Protein AF-A0A956PEB3-F1 (afdb_monomer_lite)

Secondary structure (DSSP, 8-state):
--HHHHHHHHHTTS---S-----------------------HHHHHHHHHHHHHHHHH-HHHHHHHHHHHHHHHHHHHS--HHHHHHHHHHHHHHHS----PPPPPTHHHHTT-TT--HHHHHHHHHHHHHHHHHTTTS--TTTTTSS-HHHHHHHHTT-S--EEEEEEEEEEEEEEEEETTEEEEEEEEEEEEEETTS-EEEEEEEEEE-

Structure (mmCIF, N/CA/C/O backbone):
data_AF-A0A956PEB3-F1
#
_entry.id   AF-A0A956PEB3-F1
#
loop_
_atom_site.group_PDB
_atom_site.id
_atom_site.type_symbol
_atom_site.label_atom_id
_atom_site.label_alt_id
_atom_site.label_comp_id
_atom_site.label_asym_id
_atom_site.label_entity_id
_atom_site.label_seq_id
_atom_site.pdbx_PDB_ins_code
_atom_site.Cartn_x
_atom_site.Cartn_y
_atom_site.Cartn_z
_atom_site.occupancy
_atom_site.B_iso_or_equiv
_atom_site.auth_seq_id
_atom_site.auth_comp_id
_atom_site.auth_asym_id
_atom_site.auth_atom_id
_atom_site.pdbx_PDB_model_num
ATOM 1 N N . MET A 1 1 ? 11.620 30.132 -68.343 1.00 55.72 1 MET A N 1
ATOM 2 C CA . MET A 1 1 ? 11.432 30.446 -66.907 1.00 55.72 1 MET A CA 1
ATOM 3 C C . MET A 1 1 ? 10.312 29.610 -66.263 1.00 55.72 1 MET A C 1
ATOM 5 O O . MET A 1 1 ? 9.531 30.130 -65.488 1.00 55.72 1 MET A O 1
ATOM 9 N N . THR A 1 2 ? 10.227 28.303 -66.542 1.00 55.03 2 THR A N 1
ATOM 10 C CA . THR A 1 2 ? 9.153 27.423 -66.016 1.00 55.03 2 THR A CA 1
ATOM 11 C C . THR A 1 2 ? 9.676 26.202 -65.250 1.00 55.03 2 THR A C 1
ATOM 13 O O . THR A 1 2 ? 8.910 25.537 -64.568 1.00 55.03 2 THR A O 1
ATOM 16 N N . ARG A 1 3 ? 10.990 25.932 -65.291 1.00 51.12 3 ARG A N 1
ATOM 17 C CA . ARG A 1 3 ? 11.629 24.803 -64.582 1.00 51.12 3 ARG A CA 1
ATOM 18 C C . ARG A 1 3 ? 12.147 25.139 -63.179 1.00 51.12 3 ARG A C 1
ATOM 20 O O . ARG A 1 3 ? 12.458 24.235 -62.415 1.00 51.12 3 ARG A O 1
ATOM 27 N N . LEU A 1 4 ? 12.225 26.426 -62.826 1.00 49.94 4 LEU A N 1
ATOM 28 C CA . LEU A 1 4 ? 12.619 26.851 -61.476 1.00 49.94 4 LEU A CA 1
ATOM 29 C C . LEU A 1 4 ? 11.453 26.728 -60.480 1.00 49.94 4 LEU A C 1
ATOM 31 O O . LEU A 1 4 ? 11.666 26.488 -59.296 1.00 49.94 4 LEU A O 1
ATOM 35 N N . TRP A 1 5 ? 10.214 26.837 -60.970 1.00 50.28 5 TRP A N 1
ATOM 36 C CA . TRP A 1 5 ? 9.016 26.789 -60.131 1.00 50.28 5 TRP A CA 1
ATOM 37 C C . TRP A 1 5 ? 8.669 25.361 -59.685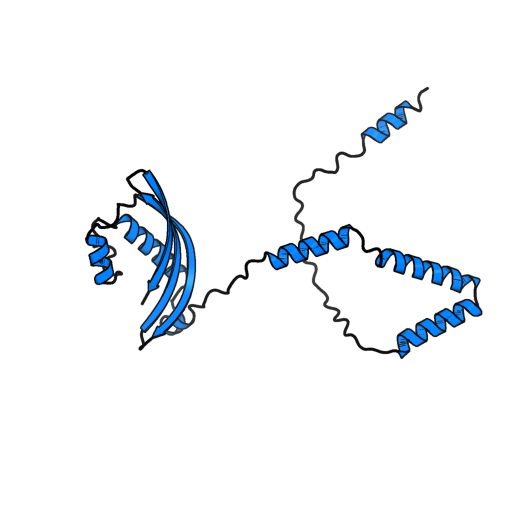 1.00 50.28 5 TRP A C 1
ATOM 39 O O . TRP A 1 5 ? 8.182 25.159 -58.576 1.00 50.28 5 TRP A O 1
ATOM 49 N N . THR A 1 6 ? 9.012 24.360 -60.502 1.00 54.69 6 THR A N 1
ATOM 50 C CA . THR A 1 6 ? 8.827 22.936 -60.181 1.00 54.69 6 THR A CA 1
ATOM 51 C C . THR A 1 6 ? 9.803 22.434 -59.115 1.00 54.69 6 THR A C 1
ATOM 53 O O . THR A 1 6 ? 9.457 21.538 -58.356 1.00 54.69 6 THR A O 1
ATOM 56 N N . LEU A 1 7 ? 10.998 23.029 -59.006 1.00 50.72 7 LEU A N 1
ATOM 57 C CA . LEU A 1 7 ? 11.976 22.703 -57.957 1.00 50.72 7 LEU A CA 1
ATOM 58 C C . LEU A 1 7 ? 11.605 23.317 -56.598 1.00 50.72 7 LEU A C 1
ATOM 60 O O . LEU A 1 7 ? 11.833 22.685 -55.573 1.00 50.72 7 LEU A O 1
ATOM 64 N N . LEU A 1 8 ? 10.975 24.498 -56.594 1.00 50.25 8 LEU A N 1
ATOM 65 C CA . LEU A 1 8 ? 10.505 25.171 -55.376 1.00 50.25 8 LEU A CA 1
ATOM 66 C C . LEU A 1 8 ? 9.276 24.480 -54.752 1.00 50.25 8 LEU A C 1
ATOM 68 O O . LEU A 1 8 ? 9.084 24.527 -53.542 1.00 50.25 8 LEU A O 1
ATOM 72 N N . TRP A 1 9 ? 8.453 23.815 -55.570 1.00 51.56 9 TRP A N 1
ATOM 73 C CA . TRP A 1 9 ? 7.320 23.012 -55.093 1.00 51.56 9 TRP A CA 1
ATOM 74 C C . TRP A 1 9 ? 7.744 21.630 -54.572 1.00 51.56 9 TRP A C 1
ATOM 76 O O . TRP A 1 9 ? 7.103 21.098 -53.671 1.00 51.56 9 TRP A O 1
ATOM 86 N N . LEU A 1 10 ? 8.843 21.059 -55.083 1.00 51.78 10 LEU A N 1
ATOM 87 C CA . LEU A 1 10 ? 9.325 19.741 -54.652 1.00 51.78 10 LEU A CA 1
ATOM 88 C C . LEU A 1 10 ? 10.064 19.777 -53.302 1.00 51.78 10 LEU A C 1
ATOM 90 O O . LEU A 1 10 ? 10.054 18.786 -52.580 1.00 51.78 10 LEU A O 1
ATOM 94 N N . THR A 1 11 ? 10.674 20.909 -52.935 1.00 56.28 11 THR A N 1
ATOM 95 C CA . THR A 1 11 ? 11.375 21.079 -51.649 1.00 56.28 11 THR A CA 1
ATOM 96 C C . THR A 1 11 ? 10.446 21.448 -50.489 1.00 56.28 11 THR A C 1
ATOM 98 O O . THR A 1 11 ? 10.813 21.249 -49.335 1.00 56.28 11 THR A O 1
ATOM 101 N N . ALA A 1 12 ? 9.227 21.925 -50.767 1.00 55.69 12 ALA A N 1
ATOM 102 C CA . ALA A 1 12 ? 8.234 22.276 -49.747 1.00 55.69 12 ALA A CA 1
ATOM 103 C C . ALA A 1 12 ? 7.440 21.066 -49.204 1.00 55.69 12 ALA A C 1
ATOM 105 O O . ALA A 1 12 ? 6.766 21.182 -48.182 1.00 55.69 12 ALA A O 1
ATOM 106 N N . LEU A 1 13 ? 7.538 19.899 -49.855 1.00 53.06 13 LEU A N 1
ATOM 107 C CA . LEU A 1 13 ? 6.875 18.649 -49.448 1.00 53.06 13 LEU A CA 1
ATOM 108 C C . LEU A 1 13 ? 7.745 17.731 -48.562 1.00 53.06 13 LEU A C 1
ATOM 110 O O . LEU A 1 13 ? 7.295 16.657 -48.166 1.00 53.06 13 LEU A O 1
ATOM 114 N N . SER A 1 14 ? 8.958 18.155 -48.194 1.00 53.69 14 SER A N 1
ATOM 115 C CA . SER A 1 14 ? 9.850 17.447 -47.264 1.00 53.69 14 SER A CA 1
ATOM 116 C C . SER A 1 14 ? 10.370 18.438 -46.205 1.00 53.69 14 SER A C 1
ATOM 118 O O . SER A 1 14 ? 11.111 19.341 -46.558 1.00 53.69 14 SER A O 1
ATOM 120 N N . LEU A 1 15 ? 10.097 18.419 -44.901 1.00 47.41 15 LEU A N 1
ATOM 121 C CA . LEU A 1 15 ? 9.582 17.417 -43.980 1.00 47.41 15 LEU A CA 1
ATOM 122 C C . LEU A 1 15 ? 9.139 18.146 -42.686 1.00 47.41 15 LEU A C 1
ATOM 124 O O . LEU A 1 15 ? 10.002 18.593 -41.932 1.00 47.41 15 LEU A O 1
ATOM 128 N N . PRO A 1 16 ? 7.852 18.189 -42.316 1.00 48.31 16 PRO A N 1
ATOM 129 C CA . PRO A 1 16 ? 7.466 18.165 -40.914 1.00 48.31 16 PRO A CA 1
ATOM 130 C C . PRO A 1 16 ? 7.337 16.691 -40.498 1.00 48.31 16 PRO A C 1
ATOM 132 O O . PRO A 1 16 ? 6.243 16.165 -40.331 1.00 48.31 16 PRO A O 1
ATOM 135 N N . VAL A 1 17 ? 8.468 15.991 -40.374 1.00 51.41 17 VAL A N 1
ATOM 136 C CA . VAL A 1 17 ? 8.541 14.646 -39.759 1.00 51.41 17 VAL A CA 1
ATOM 137 C C . VAL A 1 17 ? 9.524 14.696 -38.590 1.00 51.41 17 VAL A C 1
ATOM 139 O O . VAL A 1 17 ? 10.430 13.887 -38.446 1.00 51.41 17 VAL A O 1
ATOM 142 N N . LEU A 1 18 ? 9.353 15.700 -37.733 1.00 50.22 18 LEU A N 1
ATOM 143 C CA . LEU A 1 18 ? 9.991 15.730 -36.419 1.00 50.22 18 LEU A CA 1
ATOM 144 C C . LEU A 1 18 ? 8.992 16.188 -35.354 1.00 50.22 18 LEU A C 1
ATOM 146 O O . LEU A 1 18 ? 9.265 17.072 -34.556 1.00 50.22 18 LEU A O 1
ATOM 150 N N . ALA A 1 19 ? 7.799 15.596 -35.390 1.00 51.06 19 ALA A N 1
ATOM 151 C CA . ALA A 1 19 ? 6.834 15.648 -34.299 1.00 51.06 19 ALA A CA 1
ATOM 152 C C . ALA A 1 19 ? 5.804 14.518 -34.466 1.00 51.06 19 ALA A C 1
ATOM 154 O O . ALA A 1 19 ? 4.663 14.738 -34.861 1.00 51.06 19 ALA A O 1
ATOM 155 N N . ARG A 1 20 ? 6.208 13.280 -34.162 1.00 47.06 20 ARG A N 1
ATOM 156 C CA . ARG A 1 20 ? 5.274 12.287 -33.623 1.00 47.06 20 ARG A CA 1
ATOM 157 C C . ARG A 1 20 ? 5.700 11.976 -32.195 1.00 47.06 20 ARG A C 1
ATOM 159 O O . ARG A 1 20 ? 6.753 11.394 -31.962 1.00 47.06 20 ARG A O 1
ATOM 166 N N . VAL A 1 21 ? 4.871 12.431 -31.262 1.00 47.44 21 VAL A N 1
ATOM 167 C CA . VAL A 1 21 ? 4.790 11.925 -29.892 1.00 47.44 21 VAL A CA 1
ATOM 168 C C . VAL A 1 21 ? 4.402 10.448 -29.955 1.00 47.44 21 VAL A C 1
ATOM 170 O O . VAL A 1 21 ? 3.474 10.101 -30.677 1.00 47.44 21 VAL A O 1
ATOM 173 N N . GLY A 1 22 ? 5.102 9.617 -29.180 1.00 51.84 22 GLY A N 1
ATOM 174 C CA . GLY A 1 22 ? 4.624 8.310 -28.723 1.00 51.84 22 GLY A CA 1
ATOM 175 C C . GLY A 1 22 ? 4.440 7.242 -29.804 1.00 51.84 22 GLY A C 1
ATOM 176 O O . GLY A 1 22 ? 3.387 7.136 -30.417 1.00 51.84 22 GLY A O 1
ATOM 177 N N . GLY A 1 23 ? 5.442 6.379 -29.957 1.00 44.78 23 GLY A N 1
ATOM 178 C CA . GLY A 1 23 ? 5.333 5.115 -30.685 1.00 44.78 23 GLY A CA 1
ATOM 179 C C . GLY A 1 23 ? 6.000 4.014 -29.875 1.00 44.78 23 GLY A C 1
ATOM 180 O O . GLY A 1 23 ? 7.141 3.649 -30.141 1.00 44.78 23 GLY A O 1
ATOM 181 N N . GLY A 1 24 ? 5.324 3.559 -28.821 1.00 54.31 24 GLY A N 1
ATOM 182 C CA . GLY A 1 24 ? 5.716 2.366 -28.086 1.00 54.31 24 GLY A CA 1
ATOM 183 C C . GLY A 1 24 ? 5.335 1.131 -28.889 1.00 54.31 24 GLY A C 1
ATOM 184 O O . GLY A 1 24 ? 4.218 0.649 -28.769 1.00 54.31 24 GLY A O 1
ATOM 185 N N . GLU A 1 25 ? 6.263 0.613 -29.685 1.00 44.19 25 GLU A N 1
ATOM 186 C CA . GLU A 1 25 ? 6.188 -0.756 -30.193 1.00 44.19 25 GLU A CA 1
ATOM 187 C C . GLU A 1 25 ? 7.427 -1.509 -29.715 1.00 44.19 25 GLU A C 1
ATOM 189 O O . GLU A 1 25 ? 8.473 -1.565 -30.358 1.00 44.19 25 GLU A O 1
ATOM 194 N N . SER A 1 26 ? 7.316 -2.051 -28.504 1.00 45.12 26 SER A N 1
ATOM 195 C CA . SER A 1 26 ? 8.226 -3.074 -28.008 1.00 45.12 26 SER A CA 1
ATOM 196 C C . SER A 1 26 ? 7.785 -4.412 -28.590 1.00 45.12 26 SER A C 1
ATOM 198 O O . SER A 1 26 ? 6.948 -5.097 -28.009 1.00 45.12 26 SER A O 1
ATOM 200 N N . TYR A 1 27 ? 8.353 -4.802 -29.729 1.00 45.88 27 TYR A N 1
ATOM 201 C CA . TYR A 1 27 ? 8.369 -6.214 -30.088 1.00 45.88 27 TYR A CA 1
ATOM 202 C C . TYR A 1 27 ? 9.437 -6.897 -29.240 1.00 45.88 27 TYR A C 1
ATOM 204 O O . TYR A 1 27 ? 10.637 -6.798 -29.501 1.00 45.88 27 TYR A O 1
ATOM 212 N N . SER A 1 28 ? 8.985 -7.596 -28.203 1.00 54.44 28 SER A N 1
ATOM 213 C CA . SER A 1 28 ? 9.726 -8.669 -27.552 1.00 54.44 28 SER A CA 1
ATOM 214 C C . SER A 1 28 ? 9.877 -9.837 -28.536 1.00 54.44 28 SER A C 1
ATOM 216 O O . SER A 1 28 ? 9.183 -10.845 -28.466 1.00 54.44 28 SER A O 1
ATOM 218 N N . GLY A 1 29 ? 10.789 -9.687 -29.497 1.00 41.41 29 GLY A N 1
ATOM 219 C CA . GLY A 1 29 ? 11.294 -10.787 -30.314 1.00 41.41 29 GLY A CA 1
ATOM 220 C C . GLY A 1 29 ? 12.396 -11.509 -29.548 1.00 41.41 29 GLY A C 1
ATOM 221 O O . GLY A 1 29 ? 13.388 -10.888 -29.175 1.00 41.41 29 GLY A O 1
ATOM 222 N N . GLY A 1 30 ? 12.177 -12.794 -29.272 1.00 44.16 30 GLY A N 1
ATOM 223 C CA . GLY A 1 30 ? 12.964 -13.629 -28.370 1.00 44.16 30 GLY A CA 1
ATOM 224 C C . GLY A 1 30 ? 14.479 -13.490 -28.508 1.00 44.16 30 GLY A C 1
ATOM 225 O O . GLY A 1 30 ? 15.053 -13.595 -29.591 1.00 44.16 30 GLY A O 1
ATOM 226 N N . GLY A 1 31 ? 15.131 -13.305 -27.361 1.00 39.41 31 GLY A N 1
ATOM 227 C CA . GLY A 1 31 ? 16.573 -13.413 -27.244 1.00 39.41 31 GLY A CA 1
ATOM 228 C C . GLY A 1 31 ? 17.007 -14.851 -27.494 1.00 39.41 31 GLY A C 1
ATOM 229 O O . GLY A 1 31 ? 16.933 -15.691 -26.603 1.00 39.41 31 GLY A O 1
ATOM 230 N N . SER A 1 32 ? 17.513 -15.131 -28.693 1.00 37.78 32 SER A N 1
ATOM 231 C CA . SER A 1 32 ? 18.454 -16.229 -28.876 1.00 37.78 32 SER A CA 1
ATOM 232 C C . SER A 1 32 ? 19.754 -15.821 -28.188 1.00 37.78 32 SER A C 1
ATOM 234 O O . SER A 1 32 ? 20.567 -15.073 -28.741 1.00 37.78 32 SER A O 1
ATOM 236 N N . SER A 1 33 ? 19.918 -16.270 -26.949 1.00 40.78 33 SER A N 1
ATOM 237 C CA . SER A 1 33 ? 21.165 -16.212 -26.202 1.00 40.78 33 SER A CA 1
ATOM 238 C C . SER A 1 33 ? 22.222 -17.047 -26.921 1.00 40.78 33 SER A C 1
ATOM 240 O O . SER A 1 33 ? 22.396 -18.230 -26.641 1.00 40.78 33 SER A O 1
ATOM 242 N N . HIS A 1 34 ? 22.946 -16.426 -27.848 1.00 38.72 34 HIS A N 1
ATOM 243 C CA . HIS A 1 34 ? 24.268 -16.903 -28.214 1.00 38.72 34 HIS A CA 1
ATOM 244 C C . HIS A 1 34 ? 25.214 -16.390 -27.136 1.00 38.72 34 HIS A C 1
ATOM 246 O O . HIS A 1 34 ? 25.714 -15.266 -27.187 1.00 38.72 34 HIS A O 1
ATOM 252 N N . SER A 1 35 ? 25.399 -17.215 -26.109 1.00 40.22 35 SER A N 1
ATOM 253 C CA . SER A 1 35 ? 26.523 -17.114 -25.193 1.00 40.22 35 SER A CA 1
ATOM 254 C C . SER A 1 35 ? 27.800 -17.301 -26.011 1.00 40.22 35 SER A C 1
ATOM 256 O O . SER A 1 35 ? 28.271 -18.419 -26.212 1.00 40.22 35 SER A O 1
ATOM 258 N N . GLY A 1 36 ? 28.333 -16.193 -26.526 1.00 37.94 36 GLY A N 1
ATOM 259 C CA . GLY A 1 36 ? 29.694 -16.103 -27.031 1.00 37.94 36 GLY A CA 1
ATOM 260 C C . GLY A 1 36 ? 30.642 -16.229 -25.851 1.00 37.94 36 GLY A C 1
ATOM 261 O O . GLY A 1 36 ? 31.136 -15.232 -25.330 1.00 37.94 36 GLY A O 1
ATOM 262 N N . GLY A 1 37 ? 30.815 -17.464 -25.383 1.00 34.97 37 GLY A N 1
ATOM 263 C CA . GLY A 1 37 ? 31.862 -17.824 -24.452 1.00 34.97 37 GLY A CA 1
ATOM 264 C C . GLY A 1 37 ? 33.192 -17.447 -25.079 1.00 34.97 37 GLY A C 1
ATOM 265 O O . GLY A 1 37 ? 33.537 -17.924 -26.160 1.00 34.97 37 GLY A O 1
ATOM 266 N N . GLY A 1 38 ? 33.912 -16.558 -24.401 1.00 45.06 38 GLY A N 1
ATOM 267 C CA . GLY A 1 38 ? 35.324 -16.343 -24.644 1.00 45.06 38 GLY A CA 1
ATOM 268 C C . GLY A 1 38 ? 36.050 -17.670 -24.471 1.00 45.06 38 GLY A C 1
ATOM 269 O O . GLY A 1 38 ? 36.274 -18.125 -23.355 1.00 45.06 38 GLY A O 1
ATOM 270 N N . GLY A 1 39 ? 36.379 -18.294 -25.592 1.00 37.38 39 GLY A N 1
ATOM 271 C CA . GLY A 1 39 ? 37.332 -19.382 -25.689 1.00 37.38 39 GLY A CA 1
ATOM 272 C C . GLY A 1 39 ? 38.443 -18.888 -26.591 1.00 37.38 39 GLY A C 1
ATOM 273 O O . GLY A 1 39 ? 38.244 -18.741 -27.794 1.00 37.38 39 GLY A O 1
ATOM 274 N N . GLY A 1 40 ? 39.577 -18.537 -2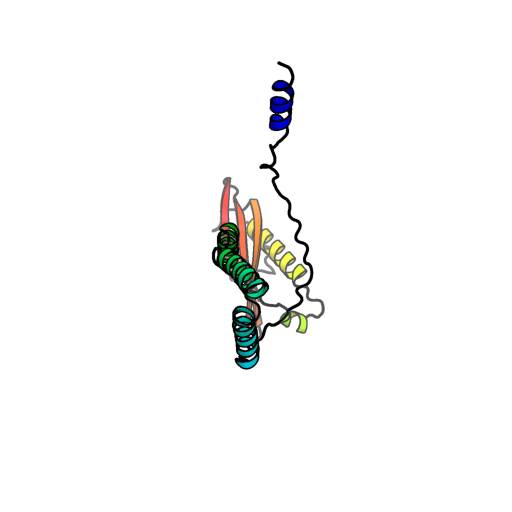5.991 1.00 47.25 40 GLY A N 1
ATOM 275 C CA . GLY A 1 40 ? 40.776 -18.181 -26.727 1.00 47.25 40 GLY A CA 1
ATOM 276 C C . GLY A 1 40 ? 41.235 -19.377 -27.544 1.00 47.25 40 GLY A C 1
ATOM 277 O O . GLY A 1 40 ? 41.796 -20.315 -26.992 1.00 47.25 40 GLY A O 1
ATOM 278 N N . ASP A 1 41 ? 41.016 -19.315 -28.852 1.00 46.03 41 ASP A N 1
ATOM 279 C CA . ASP A 1 41 ? 41.730 -20.145 -29.805 1.00 46.03 41 ASP A CA 1
ATOM 280 C C . ASP A 1 41 ? 42.544 -19.220 -30.709 1.00 46.03 41 ASP A C 1
ATOM 282 O O . ASP A 1 41 ? 42.080 -18.697 -31.726 1.00 46.03 41 ASP A O 1
ATOM 286 N N . GLY A 1 42 ? 43.778 -18.948 -30.278 1.00 51.72 42 GLY A N 1
ATOM 287 C CA . GLY A 1 42 ? 44.745 -18.159 -31.045 1.00 51.72 42 GLY A CA 1
ATOM 288 C C . GLY A 1 42 ? 45.057 -18.767 -32.418 1.00 51.72 42 GLY A C 1
ATOM 289 O O . GLY A 1 42 ? 45.589 -18.068 -33.278 1.00 51.72 42 GLY A O 1
ATOM 290 N N . GLY A 1 43 ? 44.677 -20.031 -32.652 1.00 55.50 43 GLY A N 1
ATOM 291 C CA . GLY A 1 43 ? 44.805 -20.716 -33.934 1.00 55.50 43 GLY A CA 1
ATOM 292 C C . GLY A 1 43 ? 43.853 -20.195 -35.010 1.00 55.50 43 GLY A C 1
ATOM 293 O O . GLY A 1 43 ? 44.293 -19.936 -36.125 1.00 55.50 43 GLY A O 1
ATOM 294 N N . ALA A 1 44 ? 42.573 -19.965 -34.700 1.00 56.75 44 ALA A N 1
ATOM 295 C CA . ALA A 1 44 ? 41.593 -19.530 -35.701 1.00 56.75 44 ALA A CA 1
ATOM 296 C C . ALA A 1 44 ? 41.827 -18.082 -36.166 1.00 56.75 44 ALA A C 1
ATOM 298 O O . ALA A 1 44 ? 41.797 -17.787 -37.361 1.00 56.75 44 ALA A O 1
ATOM 299 N N . ILE A 1 45 ? 42.118 -17.177 -35.226 1.00 61.53 45 ILE A N 1
ATOM 300 C CA . ILE A 1 45 ? 42.445 -15.778 -35.545 1.00 61.53 45 ILE A CA 1
ATOM 301 C C . ILE A 1 45 ? 43.815 -15.700 -36.233 1.00 61.53 45 ILE A C 1
ATOM 303 O O . ILE A 1 45 ? 43.962 -14.967 -37.210 1.00 61.53 45 ILE A O 1
ATOM 307 N N . GLY A 1 46 ? 44.795 -16.489 -35.778 1.00 65.00 46 GLY A N 1
ATOM 308 C CA . GLY A 1 46 ? 46.110 -16.593 -36.413 1.00 65.00 46 GLY A CA 1
ATOM 309 C C . GLY A 1 46 ? 46.034 -17.100 -37.854 1.00 65.00 46 GLY A C 1
ATOM 310 O O . GLY A 1 46 ? 46.622 -16.491 -38.741 1.00 65.00 46 GLY A O 1
ATOM 311 N N . PHE A 1 47 ? 45.235 -18.138 -38.112 1.00 70.00 47 PHE A N 1
ATOM 312 C CA . PHE A 1 47 ? 45.024 -18.699 -39.448 1.00 70.00 47 PHE A CA 1
ATOM 313 C C . PHE A 1 47 ? 44.339 -17.709 -40.396 1.00 70.00 47 PHE A C 1
ATOM 315 O O . PHE A 1 47 ? 44.742 -17.576 -41.549 1.00 70.00 47 PHE A O 1
ATOM 322 N N . ILE A 1 48 ? 43.342 -16.960 -39.910 1.00 72.75 48 ILE A N 1
ATOM 323 C CA . ILE A 1 48 ? 42.679 -15.903 -40.689 1.00 72.75 48 ILE A CA 1
ATOM 324 C C . ILE A 1 48 ? 43.665 -14.780 -41.033 1.00 72.75 48 ILE A C 1
ATOM 326 O O . ILE A 1 48 ? 43.679 -14.316 -42.172 1.00 72.75 48 ILE A O 1
ATOM 330 N N . LEU A 1 49 ? 44.512 -14.363 -40.087 1.00 73.62 49 LEU A N 1
ATOM 331 C CA . LEU A 1 49 ? 45.542 -13.348 -40.328 1.00 73.62 49 LEU A CA 1
ATOM 332 C C . LEU A 1 49 ? 46.623 -13.840 -41.301 1.00 73.62 49 LEU A C 1
ATOM 334 O O . LEU A 1 49 ? 47.019 -13.084 -42.187 1.00 73.62 49 LEU A O 1
ATOM 338 N N . GLU A 1 50 ? 47.058 -15.097 -41.197 1.00 74.75 50 GLU A N 1
ATOM 339 C CA . GLU A 1 50 ? 48.011 -15.710 -42.130 1.00 74.75 50 GLU A CA 1
ATOM 340 C C . GLU A 1 50 ? 47.441 -15.776 -43.555 1.00 74.75 50 GLU A C 1
ATOM 342 O O . GLU A 1 50 ? 48.116 -15.393 -44.512 1.00 74.75 50 GLU A O 1
ATOM 347 N N . LEU A 1 51 ? 46.173 -16.178 -43.704 1.00 73.88 51 LEU A N 1
ATOM 348 C CA . LEU A 1 51 ? 45.462 -16.171 -44.985 1.00 73.88 51 LEU A CA 1
ATOM 349 C C . LEU A 1 51 ? 45.365 -14.763 -45.574 1.00 73.88 51 LEU A C 1
ATOM 351 O O . LEU A 1 51 ? 45.578 -14.588 -46.771 1.00 73.88 51 LEU A O 1
ATOM 355 N N . LEU A 1 52 ? 45.082 -13.759 -44.743 1.00 72.12 52 LEU A N 1
ATOM 356 C CA . LEU A 1 52 ? 44.941 -12.369 -45.172 1.00 72.12 52 LEU A CA 1
ATOM 357 C C . LEU A 1 52 ? 46.292 -11.790 -45.624 1.00 72.12 52 LEU A C 1
ATOM 359 O O . LEU A 1 52 ? 46.370 -11.174 -46.686 1.00 72.12 52 LEU A O 1
ATOM 363 N N . ILE A 1 53 ? 47.375 -12.069 -44.891 1.00 76.19 53 ILE A N 1
ATOM 364 C CA . ILE A 1 53 ? 48.743 -11.688 -45.277 1.00 76.19 53 ILE A CA 1
ATOM 365 C C . ILE A 1 53 ? 49.147 -12.393 -46.579 1.00 76.19 53 ILE A C 1
ATOM 367 O O . ILE A 1 53 ? 49.603 -11.743 -47.520 1.00 76.19 53 ILE A O 1
ATOM 371 N N . ARG A 1 54 ? 48.925 -13.708 -46.686 1.00 77.38 54 ARG A N 1
ATOM 372 C CA . ARG A 1 54 ? 49.249 -14.482 -47.893 1.00 77.38 54 ARG A CA 1
ATOM 373 C C . ARG A 1 54 ? 48.449 -14.007 -49.109 1.00 77.38 54 ARG A C 1
ATOM 375 O O . ARG A 1 54 ? 49.009 -13.929 -50.201 1.00 77.38 54 ARG A O 1
ATOM 382 N N . LEU A 1 55 ? 47.182 -13.630 -48.922 1.00 75.06 55 LEU A N 1
ATOM 383 C CA . LEU A 1 55 ? 46.315 -13.086 -49.969 1.00 75.06 55 LEU A CA 1
ATOM 384 C C . LEU A 1 55 ? 46.807 -11.723 -50.479 1.00 75.06 55 LEU A C 1
ATOM 386 O O . LEU A 1 55 ? 46.779 -11.482 -51.684 1.00 75.06 55 LEU A O 1
ATOM 390 N N . ILE A 1 56 ? 47.305 -10.856 -49.592 1.00 75.19 56 ILE A N 1
ATOM 391 C CA . ILE A 1 56 ? 47.859 -9.544 -49.964 1.00 75.19 56 ILE A CA 1
ATOM 392 C C . ILE A 1 56 ? 49.113 -9.686 -50.837 1.00 75.19 56 ILE A C 1
ATOM 394 O O . ILE A 1 56 ? 49.247 -8.954 -51.816 1.00 75.19 56 ILE A O 1
ATOM 398 N N . PHE A 1 57 ? 50.008 -10.628 -50.517 1.00 77.44 57 PHE A N 1
ATOM 399 C CA . PHE A 1 57 ? 51.255 -10.813 -51.268 1.00 77.44 57 PHE A CA 1
ATOM 400 C C . PHE A 1 57 ? 51.075 -11.577 -52.590 1.00 77.44 57 PHE A C 1
ATOM 402 O O . PHE A 1 57 ? 51.705 -11.213 -53.579 1.00 77.44 57 PHE A O 1
ATOM 409 N N . TYR A 1 58 ? 50.228 -12.613 -52.636 1.00 78.94 58 TYR A N 1
ATOM 410 C CA . TYR A 1 58 ? 50.035 -13.420 -53.854 1.00 78.94 58 TYR A CA 1
ATOM 411 C C . TYR A 1 58 ? 49.033 -12.809 -54.844 1.00 78.94 58 TYR A C 1
ATOM 413 O O . TYR A 1 58 ? 49.205 -12.958 -56.051 1.00 78.94 58 TYR A O 1
ATOM 421 N N . TYR A 1 59 ? 47.992 -12.126 -54.354 1.00 75.81 59 TYR A N 1
ATOM 422 C CA . TYR A 1 59 ? 46.935 -11.532 -55.180 1.00 75.81 59 TYR A CA 1
ATOM 423 C C . TYR A 1 59 ? 46.597 -10.109 -54.699 1.00 75.81 59 TYR A C 1
ATOM 425 O O . TYR A 1 59 ? 45.502 -9.863 -54.175 1.00 75.81 59 TYR A O 1
ATOM 433 N N . PRO A 1 60 ? 47.501 -9.129 -54.908 1.00 73.25 60 PRO A N 1
ATOM 434 C CA . PRO A 1 60 ? 47.335 -7.760 -54.404 1.00 73.25 60 PRO A CA 1
ATOM 435 C C . PRO A 1 60 ? 46.081 -7.061 -54.947 1.00 73.25 60 PRO A C 1
ATOM 437 O O . PRO A 1 60 ? 45.509 -6.204 -54.276 1.00 73.25 60 PRO A O 1
ATOM 440 N N . GLN A 1 61 ? 45.604 -7.470 -56.127 1.00 76.88 61 GLN A N 1
ATOM 441 C CA . GLN A 1 61 ? 44.375 -6.959 -56.742 1.00 76.88 61 GLN A CA 1
ATOM 442 C C . GLN A 1 61 ? 43.109 -7.270 -55.925 1.00 76.88 61 GLN A C 1
ATOM 444 O O . GLN A 1 61 ? 42.128 -6.547 -56.052 1.00 76.88 61 GLN A O 1
ATOM 449 N N . ILE A 1 62 ? 43.124 -8.312 -55.086 1.00 79.00 62 ILE A N 1
ATOM 450 C CA . ILE A 1 62 ? 41.979 -8.742 -54.264 1.00 79.00 62 ILE A CA 1
ATOM 451 C C . ILE A 1 62 ? 42.250 -8.479 -52.775 1.00 79.00 62 ILE A C 1
ATOM 453 O O . ILE A 1 62 ? 41.350 -8.062 -52.045 1.00 79.00 62 ILE A O 1
ATOM 457 N N . GLY A 1 63 ? 43.497 -8.655 -52.326 1.00 80.00 63 GLY A N 1
ATOM 458 C CA . GLY A 1 63 ? 43.879 -8.452 -50.928 1.00 80.00 63 GLY A CA 1
ATOM 459 C C . GLY A 1 63 ? 43.767 -6.997 -50.460 1.00 80.00 63 GLY A C 1
ATOM 460 O O . GLY A 1 63 ? 43.242 -6.742 -49.376 1.00 80.00 63 GLY A O 1
ATOM 461 N N . ILE A 1 64 ? 44.202 -6.030 -51.278 1.00 82.44 64 ILE A N 1
ATOM 462 C CA . ILE A 1 64 ? 44.165 -4.604 -50.907 1.00 82.44 64 ILE A CA 1
ATOM 463 C C . ILE A 1 64 ? 42.717 -4.082 -50.779 1.00 82.44 64 ILE A C 1
ATOM 465 O O . ILE A 1 64 ? 42.412 -3.473 -49.749 1.00 82.44 64 ILE A O 1
ATOM 469 N N . PRO A 1 65 ? 41.788 -4.339 -51.730 1.00 82.44 65 PRO A N 1
ATOM 470 C CA . PRO A 1 65 ? 40.385 -3.943 -51.575 1.00 82.44 65 PRO A CA 1
ATOM 471 C C . PRO A 1 65 ? 39.716 -4.537 -50.332 1.00 82.44 65 PRO A C 1
ATOM 473 O O . PRO A 1 65 ? 38.979 -3.839 -49.634 1.00 82.44 65 PRO A O 1
ATOM 476 N N . LEU A 1 66 ? 39.995 -5.808 -50.028 1.00 83.19 66 LEU A N 1
ATOM 477 C CA . LEU A 1 66 ? 39.425 -6.496 -48.870 1.00 83.19 66 LEU A CA 1
ATOM 478 C C . LEU A 1 66 ? 39.938 -5.894 -47.554 1.00 83.19 66 LEU A C 1
ATOM 480 O O . LEU A 1 66 ? 39.149 -5.661 -46.638 1.00 83.19 66 LEU A O 1
ATOM 484 N N . LEU A 1 67 ? 41.229 -5.548 -47.481 1.00 82.31 67 LEU A N 1
ATOM 485 C CA . LEU A 1 67 ? 41.803 -4.858 -46.325 1.00 82.31 67 LEU A CA 1
ATOM 486 C C . LEU A 1 67 ? 41.154 -3.486 -46.109 1.00 82.31 67 LEU A C 1
ATOM 488 O O . LEU A 1 67 ? 40.781 -3.161 -44.982 1.00 82.31 67 LEU A O 1
ATOM 492 N N . ILE A 1 68 ? 40.971 -2.699 -47.174 1.00 85.06 68 ILE A N 1
ATOM 493 C CA . ILE A 1 68 ? 40.306 -1.389 -47.095 1.00 85.06 68 ILE A CA 1
ATOM 494 C C . ILE A 1 68 ? 38.866 -1.551 -46.595 1.00 85.06 68 ILE A C 1
ATOM 496 O O . ILE A 1 68 ? 38.437 -0.812 -45.711 1.00 85.06 68 ILE A O 1
ATOM 500 N N . PHE A 1 69 ? 38.132 -2.543 -47.098 1.00 85.75 69 PHE A N 1
ATOM 501 C CA . PHE A 1 69 ? 36.766 -2.826 -46.659 1.00 85.75 69 PHE A CA 1
ATOM 502 C C . PHE A 1 69 ? 36.696 -3.178 -45.163 1.00 85.75 69 PHE A C 1
ATOM 504 O O . PHE A 1 69 ? 35.914 -2.581 -44.418 1.00 85.75 69 PHE A O 1
ATOM 511 N N . CYS A 1 70 ? 37.565 -4.079 -44.693 1.00 82.44 70 CYS A N 1
ATOM 512 C CA . CYS A 1 70 ? 37.672 -4.415 -43.273 1.00 82.44 70 CYS A CA 1
ATOM 513 C C . CYS A 1 70 ? 38.060 -3.199 -42.417 1.00 82.44 70 CYS A C 1
ATOM 515 O O . CYS A 1 70 ? 37.473 -2.989 -41.354 1.00 82.44 70 CYS A O 1
ATOM 517 N N . ALA A 1 71 ? 38.991 -2.365 -42.887 1.00 82.00 71 ALA A N 1
ATOM 518 C CA . ALA A 1 71 ? 39.415 -1.152 -42.192 1.00 82.00 71 ALA A CA 1
ATOM 519 C C . ALA A 1 71 ? 38.279 -0.119 -42.079 1.00 82.00 71 ALA A C 1
ATOM 521 O O . ALA A 1 71 ? 38.105 0.486 -41.022 1.00 82.00 71 ALA A O 1
ATOM 522 N N . VAL A 1 72 ? 37.460 0.047 -43.123 1.00 83.81 72 VAL A N 1
ATOM 523 C CA . VAL A 1 72 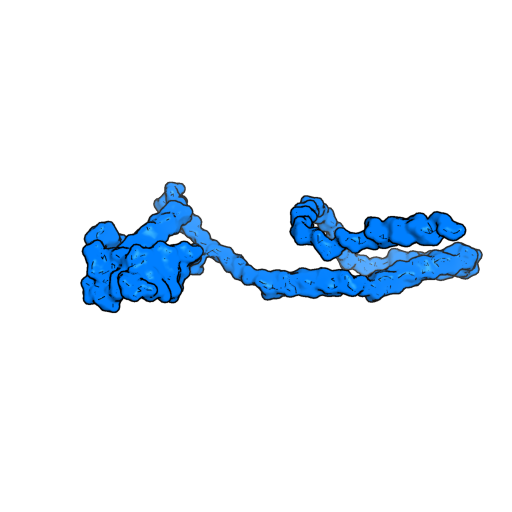? 36.285 0.936 -43.110 1.00 83.81 72 VAL A CA 1
ATOM 524 C C . VAL A 1 72 ? 35.224 0.439 -42.123 1.00 83.81 72 VAL A C 1
ATOM 526 O O . VAL A 1 72 ? 34.700 1.228 -41.333 1.00 83.81 72 VAL A O 1
ATOM 529 N N . ILE A 1 73 ? 34.932 -0.865 -42.097 1.00 80.75 73 ILE A N 1
ATOM 530 C CA . ILE A 1 73 ? 33.998 -1.450 -41.117 1.00 80.75 73 ILE A CA 1
ATOM 531 C C . ILE A 1 73 ? 34.523 -1.264 -39.689 1.00 80.75 73 ILE A C 1
ATOM 533 O O . ILE A 1 73 ? 33.784 -0.851 -38.796 1.00 80.75 73 ILE A O 1
ATOM 537 N N . TYR A 1 74 ? 35.810 -1.520 -39.467 1.00 80.44 74 TYR A N 1
ATOM 538 C CA . TYR A 1 74 ? 36.444 -1.340 -38.164 1.00 80.44 74 TYR A CA 1
ATOM 539 C C . TYR A 1 74 ? 36.366 0.122 -37.698 1.00 80.44 74 TYR A C 1
ATOM 541 O O . TYR A 1 74 ? 35.950 0.408 -36.574 1.00 80.44 74 TYR A O 1
ATOM 549 N N . TYR A 1 75 ? 36.670 1.066 -38.591 1.00 76.75 75 TYR A N 1
ATOM 550 C CA . TYR A 1 75 ? 36.651 2.493 -38.284 1.00 76.75 75 TYR A CA 1
ATOM 551 C C . TYR A 1 75 ? 35.235 3.030 -38.020 1.00 76.75 75 TYR A C 1
ATOM 553 O O . TYR A 1 75 ? 35.043 3.852 -37.121 1.00 76.75 75 TYR A O 1
ATOM 561 N N . THR A 1 76 ? 34.227 2.538 -38.750 1.00 70.69 76 THR A N 1
ATOM 562 C CA . THR A 1 76 ? 32.814 2.906 -38.535 1.00 70.69 76 THR A CA 1
ATOM 563 C C . THR A 1 76 ? 32.242 2.325 -37.241 1.00 70.69 76 THR A C 1
ATOM 565 O O . THR A 1 76 ? 31.420 2.977 -36.608 1.00 70.69 76 THR A O 1
ATOM 568 N N . LYS A 1 77 ? 32.706 1.151 -36.790 1.00 65.56 77 LYS A N 1
ATOM 569 C CA . LYS A 1 77 ? 32.290 0.554 -35.507 1.00 65.56 77 LYS A CA 1
ATOM 570 C C . LYS A 1 77 ? 32.974 1.182 -34.287 1.00 65.56 77 LYS A C 1
ATOM 572 O O . LYS A 1 77 ? 32.364 1.245 -33.223 1.00 65.56 77 LYS A O 1
ATOM 577 N N . ILE A 1 78 ? 34.216 1.655 -34.424 1.00 64.94 78 ILE A N 1
ATOM 578 C CA . ILE A 1 78 ? 34.972 2.296 -33.327 1.00 64.94 78 ILE A CA 1
ATOM 579 C C . ILE A 1 78 ? 34.541 3.730 -33.089 1.00 64.94 78 ILE A C 1
ATOM 581 O O . ILE A 1 78 ? 34.469 4.173 -31.940 1.00 64.94 78 ILE A O 1
ATOM 585 N N . LYS A 1 79 ? 34.185 4.451 -34.154 1.00 58.59 79 LYS A N 1
ATOM 586 C CA . LYS A 1 79 ? 33.387 5.668 -34.029 1.00 58.59 79 LYS A CA 1
ATOM 587 C C . LYS A 1 79 ? 31.952 5.271 -33.697 1.00 58.59 79 LYS A C 1
ATOM 589 O O . LYS A 1 79 ? 31.056 5.471 -34.508 1.00 58.59 79 LYS A O 1
ATOM 594 N N . GLY A 1 80 ? 31.753 4.686 -32.511 1.00 53.25 80 GLY A N 1
ATOM 595 C CA . GLY A 1 80 ? 30.430 4.399 -31.973 1.00 53.25 80 GLY A CA 1
ATOM 596 C C . GLY A 1 80 ? 29.545 5.613 -32.211 1.00 53.25 80 GLY A C 1
ATOM 597 O O . GLY A 1 80 ? 29.953 6.746 -31.922 1.00 53.25 80 GLY A O 1
ATOM 598 N N . SER A 1 81 ? 28.394 5.390 -32.842 1.00 59.34 81 SER A N 1
ATOM 599 C CA . SER A 1 81 ? 27.533 6.491 -33.245 1.00 59.34 81 SER A CA 1
ATOM 600 C C . SER A 1 81 ? 27.172 7.306 -31.997 1.00 59.34 81 SER A C 1
ATOM 602 O O . SER A 1 81 ? 27.042 6.759 -30.897 1.00 59.34 81 SER A O 1
ATOM 604 N N . HIS A 1 82 ? 27.032 8.631 -32.120 1.00 59.53 82 HIS A N 1
ATOM 605 C CA . HIS A 1 82 ? 26.547 9.451 -30.998 1.00 59.53 82 HIS A CA 1
ATOM 606 C C . HIS A 1 82 ? 25.245 8.882 -30.407 1.00 59.53 82 HIS A C 1
ATOM 608 O O . HIS A 1 82 ? 25.046 8.949 -29.196 1.00 59.53 82 HIS A O 1
ATOM 614 N N . VAL A 1 83 ? 24.437 8.241 -31.255 1.00 61.56 83 VAL A N 1
ATOM 615 C CA . VAL A 1 83 ? 23.196 7.550 -30.909 1.00 61.56 83 VAL A CA 1
ATOM 616 C C . VAL A 1 83 ? 23.442 6.359 -29.979 1.00 61.56 83 VAL A C 1
ATOM 618 O O . VAL A 1 83 ? 22.768 6.255 -28.961 1.00 61.56 83 VAL A O 1
ATOM 621 N N . ASP A 1 84 ? 24.443 5.512 -30.238 1.00 66.44 84 ASP A N 1
ATOM 622 C CA . ASP A 1 84 ? 24.753 4.359 -29.375 1.00 66.44 84 ASP A CA 1
ATOM 623 C C . ASP A 1 84 ? 25.242 4.790 -27.990 1.00 66.44 84 ASP A C 1
ATOM 625 O O . ASP A 1 84 ? 24.886 4.185 -26.977 1.00 66.44 84 ASP A O 1
ATOM 629 N N . ARG A 1 85 ? 26.052 5.857 -27.925 1.00 65.88 85 ARG A N 1
ATOM 630 C CA . ARG A 1 85 ? 26.519 6.409 -26.644 1.00 65.88 85 ARG A CA 1
ATOM 631 C C . ARG A 1 85 ? 25.365 7.005 -25.846 1.00 65.88 85 ARG A C 1
ATOM 633 O O . ARG A 1 85 ? 25.251 6.722 -24.658 1.00 65.88 85 ARG A O 1
ATOM 640 N N . GLN A 1 86 ? 24.491 7.762 -26.506 1.00 67.19 86 GLN A N 1
ATOM 641 C CA . GLN A 1 86 ? 23.311 8.353 -25.883 1.00 67.19 86 GLN A CA 1
ATOM 642 C C . GLN A 1 86 ? 22.320 7.278 -25.419 1.00 67.19 86 GLN A C 1
ATOM 644 O O . GLN A 1 86 ? 21.817 7.354 -24.303 1.00 67.19 86 GLN A O 1
ATOM 649 N N . PHE A 1 87 ? 22.091 6.234 -26.217 1.00 72.31 87 PHE A N 1
ATOM 650 C CA . PHE A 1 87 ? 21.216 5.122 -25.851 1.00 72.31 87 PHE A CA 1
ATOM 651 C C . PHE A 1 87 ? 21.756 4.332 -24.653 1.00 72.31 87 PHE A C 1
ATOM 653 O O . PHE A 1 87 ? 21.019 4.072 -23.705 1.00 72.31 87 PHE A O 1
ATOM 660 N N . ARG A 1 88 ? 23.061 4.027 -24.630 1.00 69.31 88 ARG A N 1
ATOM 661 C CA . ARG A 1 88 ? 23.711 3.394 -23.469 1.00 69.31 88 ARG A CA 1
ATOM 662 C C . ARG A 1 88 ? 23.647 4.275 -22.223 1.00 69.31 88 ARG A C 1
ATOM 664 O O . ARG A 1 88 ? 23.443 3.766 -21.126 1.00 69.31 88 ARG A O 1
ATOM 671 N N . GLN A 1 89 ? 23.782 5.590 -22.378 1.00 71.56 89 GLN A N 1
ATOM 672 C CA . GLN A 1 89 ? 23.655 6.537 -21.272 1.00 71.56 89 GLN A CA 1
ATOM 673 C C . GLN A 1 89 ? 22.217 6.594 -20.729 1.00 71.56 89 GLN A C 1
ATOM 675 O O . GLN A 1 89 ? 22.036 6.618 -19.515 1.00 71.56 89 GLN A O 1
ATOM 680 N N . LEU A 1 90 ? 21.204 6.539 -21.601 1.00 71.06 90 LEU A N 1
ATOM 681 C CA . LEU A 1 90 ? 19.792 6.457 -21.211 1.00 71.06 90 LEU A CA 1
ATOM 682 C C . LEU A 1 90 ? 19.462 5.128 -20.518 1.00 71.06 90 LEU A C 1
ATOM 684 O O . LEU A 1 90 ? 18.785 5.132 -19.493 1.00 71.06 90 LEU A O 1
ATOM 688 N N . GLN A 1 91 ? 19.981 4.003 -21.020 1.00 70.81 91 GLN A N 1
ATOM 689 C CA . GLN A 1 91 ? 19.834 2.704 -20.357 1.00 70.81 91 GLN A CA 1
ATOM 690 C C . GLN A 1 91 ? 20.484 2.705 -18.971 1.00 70.81 91 GLN A C 1
ATOM 692 O O . GLN A 1 91 ? 19.841 2.306 -18.003 1.00 70.81 91 GLN A O 1
ATOM 697 N N . ASN A 1 92 ? 21.707 3.222 -18.846 1.00 67.12 92 ASN A N 1
ATOM 698 C CA . ASN A 1 92 ? 22.390 3.323 -17.557 1.00 67.12 92 ASN A CA 1
ATOM 699 C C . ASN A 1 92 ? 21.654 4.255 -16.588 1.00 67.12 92 ASN A C 1
ATOM 701 O O . ASN A 1 92 ? 21.553 3.939 -15.408 1.00 67.12 92 ASN A O 1
ATOM 705 N N . TRP A 1 93 ? 21.096 5.366 -17.077 1.00 66.31 93 TRP A N 1
ATOM 706 C CA . TRP A 1 93 ? 20.260 6.250 -16.265 1.00 66.31 93 TRP A CA 1
ATOM 707 C C . TRP A 1 93 ? 18.990 5.536 -15.786 1.00 66.31 93 TRP A C 1
ATOM 709 O O . TRP A 1 93 ? 18.666 5.607 -14.606 1.00 66.31 93 TRP A O 1
ATOM 719 N N . SER A 1 94 ? 18.319 4.772 -16.656 1.00 62.00 94 SER A N 1
ATOM 720 C CA . SER A 1 94 ? 17.125 3.999 -16.283 1.00 62.00 94 SER A CA 1
ATOM 721 C C . SER A 1 94 ? 17.414 2.864 -15.293 1.00 62.00 94 SER A C 1
ATOM 723 O O . SER A 1 94 ? 16.610 2.621 -14.399 1.00 62.00 94 SER A O 1
ATOM 725 N N . ALA A 1 95 ? 18.575 2.211 -15.406 1.00 61.53 95 ALA A N 1
ATOM 726 C CA . ALA A 1 95 ? 19.008 1.154 -14.495 1.00 61.53 95 ALA A CA 1
ATOM 727 C C . ALA A 1 95 ? 19.498 1.709 -13.146 1.00 61.53 95 ALA A C 1
ATOM 729 O O . ALA A 1 95 ? 19.324 1.066 -12.119 1.00 61.53 95 ALA A O 1
ATOM 730 N N . ALA A 1 96 ? 20.077 2.913 -13.126 1.00 60.97 96 ALA A N 1
ATOM 731 C CA . ALA A 1 96 ? 20.469 3.587 -11.888 1.00 60.97 96 ALA A CA 1
ATOM 732 C C . ALA A 1 96 ? 19.269 4.193 -11.135 1.00 60.97 96 ALA A C 1
ATOM 734 O O . ALA A 1 96 ? 19.312 4.302 -9.914 1.00 60.97 96 ALA A O 1
ATOM 735 N N . ASN A 1 97 ? 18.198 4.560 -11.850 1.00 59.03 97 ASN A N 1
ATOM 736 C CA . ASN A 1 97 ? 16.959 5.101 -11.276 1.00 59.03 97 ASN A CA 1
ATOM 737 C C . ASN A 1 97 ? 15.850 4.060 -11.078 1.00 59.03 97 ASN A C 1
ATOM 739 O O . ASN A 1 97 ? 14.744 4.419 -10.665 1.00 59.03 97 ASN A O 1
ATOM 743 N N . SER A 1 98 ? 16.095 2.778 -11.357 1.00 57.00 98 SER A N 1
ATOM 744 C CA . SER A 1 98 ? 15.133 1.754 -10.974 1.00 57.00 98 SER A CA 1
ATOM 745 C C . SER A 1 98 ? 15.151 1.635 -9.454 1.00 57.00 98 SER A C 1
ATOM 747 O O . SER A 1 98 ? 16.075 1.049 -8.893 1.00 57.00 98 SER A O 1
ATOM 749 N N . VAL A 1 99 ? 14.139 2.207 -8.792 1.00 60.19 99 VAL A N 1
ATOM 750 C CA . VAL A 1 99 ? 13.862 1.950 -7.374 1.00 60.19 99 VAL A CA 1
ATOM 751 C C . VAL A 1 99 ? 13.832 0.437 -7.209 1.00 60.19 99 VAL A C 1
ATOM 753 O O . VAL A 1 99 ? 12.993 -0.235 -7.817 1.00 60.19 99 VAL A O 1
ATOM 756 N N . GLU A 1 100 ? 14.789 -0.098 -6.455 1.00 58.25 100 GLU A N 1
ATOM 757 C CA . GLU A 1 100 ? 14.900 -1.528 -6.214 1.00 58.25 100 GLU A CA 1
ATOM 758 C C . GLU A 1 100 ? 13.584 -1.988 -5.581 1.00 58.25 100 GLU A C 1
ATOM 760 O O . GLU A 1 100 ? 13.261 -1.650 -4.440 1.00 58.25 100 GLU A O 1
ATOM 765 N N . ARG A 1 101 ? 12.753 -2.692 -6.362 1.00 58.75 101 ARG A N 1
ATOM 766 C CA . ARG A 1 101 ? 11.473 -3.207 -5.877 1.00 58.75 101 ARG A CA 1
ATOM 767 C C . ARG A 1 101 ? 11.784 -4.327 -4.901 1.00 58.75 101 ARG A C 1
ATOM 769 O O . ARG A 1 101 ? 11.898 -5.487 -5.294 1.00 58.75 101 ARG A O 1
ATOM 776 N N . ARG A 1 102 ? 11.931 -3.976 -3.623 1.00 65.75 102 ARG A N 1
ATOM 777 C CA . ARG A 1 102 ? 12.038 -4.956 -2.548 1.00 65.75 102 ARG A CA 1
ATOM 778 C C . ARG A 1 102 ? 10.817 -5.862 -2.635 1.00 65.75 102 ARG A C 1
ATOM 780 O O . ARG A 1 102 ? 9.681 -5.392 -2.571 1.00 65.75 102 ARG A O 1
ATOM 787 N N . ARG A 1 103 ? 11.055 -7.156 -2.851 1.00 71.69 103 ARG A N 1
ATOM 788 C CA . ARG A 1 103 ? 9.977 -8.140 -2.936 1.00 71.69 103 ARG A CA 1
ATOM 789 C C . ARG A 1 103 ? 9.201 -8.096 -1.614 1.00 71.69 103 ARG A C 1
ATOM 791 O O . ARG A 1 103 ? 9.847 -8.203 -0.568 1.00 71.69 103 ARG A O 1
ATOM 798 N N . PRO A 1 104 ? 7.870 -7.914 -1.639 1.00 73.62 104 PRO A N 1
ATOM 799 C CA . PRO A 1 104 ? 7.098 -7.900 -0.410 1.00 73.62 104 PRO A CA 1
ATOM 800 C C . PRO A 1 104 ? 7.263 -9.251 0.301 1.00 73.62 104 PRO A C 1
ATOM 802 O O . PRO A 1 104 ? 7.345 -10.287 -0.376 1.00 73.62 104 PRO A O 1
ATOM 805 N N . PRO A 1 105 ? 7.351 -9.260 1.640 1.00 80.00 105 PRO A N 1
ATOM 806 C CA . PRO A 1 105 ? 7.395 -10.497 2.400 1.00 80.00 105 PRO A CA 1
ATOM 807 C C . PRO A 1 105 ? 6.122 -11.302 2.122 1.00 80.00 105 PRO A C 1
ATOM 809 O O . PRO A 1 105 ? 5.021 -10.759 2.036 1.00 80.00 105 PRO A O 1
ATOM 812 N N . SER A 1 106 ? 6.282 -12.608 1.929 1.00 77.06 106 SER A N 1
ATOM 813 C CA . SER A 1 106 ? 5.169 -13.495 1.616 1.00 77.06 106 SER A CA 1
ATOM 814 C C . SER A 1 106 ? 4.403 -13.867 2.881 1.00 77.06 106 SER A C 1
ATOM 816 O O . SER A 1 106 ? 4.997 -14.392 3.821 1.00 77.06 106 SER A O 1
ATOM 818 N N . LEU A 1 107 ? 3.081 -13.698 2.863 1.00 79.19 107 LEU A N 1
ATOM 819 C CA . LEU A 1 107 ? 2.182 -14.166 3.925 1.00 79.19 107 LEU A CA 1
ATOM 820 C C . LEU A 1 107 ? 1.871 -15.674 3.830 1.00 79.19 107 LEU A C 1
ATOM 822 O O . LEU A 1 107 ? 0.970 -16.160 4.498 1.00 79.19 107 LEU A O 1
ATOM 826 N N . THR A 1 108 ? 2.607 -16.436 3.016 1.00 75.06 108 THR A N 1
ATOM 827 C CA . THR A 1 108 ? 2.378 -17.876 2.792 1.00 75.06 108 THR A CA 1
ATOM 828 C C . THR A 1 108 ? 2.472 -18.707 4.076 1.00 75.06 108 THR A C 1
ATOM 830 O O . THR A 1 108 ? 1.887 -19.783 4.160 1.00 75.06 108 THR A O 1
ATOM 833 N N . GLU A 1 109 ? 3.192 -18.219 5.089 1.00 74.06 109 GLU A N 1
ATOM 834 C CA . GLU A 1 109 ? 3.244 -18.857 6.409 1.00 74.06 109 GLU A CA 1
ATOM 835 C C . GLU A 1 109 ? 1.871 -18.863 7.104 1.00 74.06 109 GLU A C 1
ATOM 837 O O . GLU A 1 109 ? 1.522 -19.868 7.718 1.00 74.06 109 GLU A O 1
ATOM 842 N N . LEU A 1 110 ? 1.048 -17.824 6.908 1.00 75.00 110 LEU A N 1
ATOM 843 C CA . LEU A 1 110 ? -0.318 -17.748 7.446 1.00 75.00 110 LEU A CA 1
ATOM 844 C C . LEU A 1 110 ? -1.264 -18.732 6.742 1.00 75.00 110 LEU A C 1
ATOM 846 O O . LEU A 1 110 ? -2.151 -19.304 7.373 1.00 75.00 110 LEU A O 1
ATOM 850 N N . THR A 1 111 ? -1.026 -19.027 5.458 1.00 77.19 111 THR A N 1
ATOM 851 C CA . THR A 1 111 ? -1.793 -20.037 4.704 1.00 77.19 111 THR A CA 1
ATOM 852 C C . THR A 1 111 ? -1.645 -21.450 5.284 1.00 77.19 111 THR A C 1
ATOM 854 O O . THR A 1 111 ? -2.512 -22.296 5.081 1.00 77.19 111 THR A O 1
ATOM 857 N N . LYS A 1 112 ? -0.569 -21.735 6.035 1.00 78.69 112 LYS A N 1
ATOM 858 C CA . LYS A 1 112 ? -0.410 -23.032 6.721 1.00 78.69 112 LYS A CA 1
ATOM 859 C C . LYS A 1 112 ? -1.417 -23.213 7.859 1.00 78.69 112 LYS A C 1
ATOM 861 O O . LYS A 1 112 ? -1.760 -24.348 8.176 1.00 78.69 112 LYS A O 1
ATOM 866 N N . HIS A 1 113 ? -1.854 -22.114 8.472 1.00 78.50 113 HIS A N 1
ATOM 867 C CA . HIS A 1 113 ? -2.806 -22.110 9.580 1.00 78.50 113 HIS A CA 1
ATOM 868 C C . HIS A 1 113 ? -4.251 -21.962 9.099 1.00 78.50 113 HIS A C 1
ATOM 870 O O . HIS A 1 113 ? -5.136 -22.616 9.646 1.00 78.50 113 HIS A O 1
ATOM 876 N N . ASP A 1 114 ? -4.476 -21.173 8.048 1.00 82.44 114 ASP A N 1
ATOM 877 C CA . ASP A 1 114 ? -5.773 -21.043 7.389 1.00 82.44 114 ASP A CA 1
ATOM 878 C C . ASP A 1 114 ? -5.636 -21.302 5.876 1.00 82.44 114 ASP A C 1
ATOM 880 O O . ASP A 1 114 ? -5.186 -20.429 5.127 1.00 82.44 114 ASP A O 1
ATOM 884 N N . PRO A 1 115 ? -6.040 -22.494 5.396 1.00 82.19 115 PRO A N 1
ATOM 885 C CA . PRO A 1 115 ? -6.006 -22.836 3.976 1.00 82.19 115 PRO A CA 1
ATOM 886 C C . PRO A 1 115 ? -6.828 -21.900 3.081 1.00 82.19 115 PRO A C 1
ATOM 888 O O . PRO A 1 115 ? -6.553 -21.817 1.885 1.00 82.19 115 PRO A O 1
ATOM 891 N N . ASN A 1 116 ? -7.825 -21.201 3.635 1.00 86.31 116 ASN A N 1
ATOM 892 C CA . ASN A 1 116 ? -8.657 -20.243 2.908 1.00 86.31 116 ASN A CA 1
ATOM 893 C C . ASN A 1 116 ? -8.135 -18.800 3.021 1.00 86.31 116 ASN A C 1
ATOM 895 O O . ASN A 1 116 ? -8.787 -17.871 2.535 1.00 86.31 116 ASN A O 1
ATOM 899 N N . PHE A 1 117 ? -6.963 -18.592 3.629 1.00 88.06 117 PHE A N 1
ATOM 900 C CA . PHE A 1 117 ? -6.378 -17.269 3.796 1.00 88.06 117 PHE A CA 1
ATOM 901 C C . PHE A 1 117 ? -6.060 -16.615 2.448 1.00 88.06 117 PHE A C 1
ATOM 903 O O . PHE A 1 117 ? -5.288 -17.135 1.638 1.00 88.06 117 PHE A O 1
ATOM 910 N N . SER A 1 118 ? -6.598 -15.414 2.242 1.00 88.62 118 SER A N 1
ATOM 911 C CA . SER A 1 118 ? -6.323 -14.588 1.069 1.00 88.62 118 SER A CA 1
ATOM 912 C C . SER A 1 118 ? -5.628 -13.300 1.483 1.00 88.62 118 SER A C 1
ATOM 914 O O . SER A 1 118 ? -6.205 -12.456 2.167 1.00 88.62 118 SER A O 1
ATOM 916 N N . THR A 1 119 ? -4.397 -13.114 1.001 1.00 87.50 119 THR A N 1
ATOM 917 C CA . THR A 1 119 ? -3.629 -11.879 1.224 1.00 87.50 119 THR A CA 1
ATOM 918 C C . THR A 1 119 ? -4.383 -10.642 0.739 1.00 87.50 119 THR A C 1
ATOM 920 O O . THR A 1 119 ? -4.348 -9.610 1.399 1.00 87.50 119 THR A O 1
ATOM 923 N N . THR A 1 120 ? -5.089 -10.733 -0.389 1.00 89.25 120 THR A N 1
ATOM 924 C CA . THR A 1 120 ? -5.841 -9.599 -0.939 1.00 89.25 120 THR A CA 1
ATOM 925 C C . THR A 1 120 ? -7.011 -9.211 -0.042 1.00 89.25 120 THR A C 1
ATOM 927 O O . THR A 1 120 ? -7.169 -8.031 0.249 1.00 89.25 120 THR A O 1
ATOM 930 N N . LEU A 1 121 ? -7.793 -10.187 0.437 1.00 91.25 121 LEU A N 1
ATOM 931 C CA . LEU A 1 121 ? -8.922 -9.916 1.337 1.00 91.25 121 LEU A CA 1
ATOM 932 C C . LEU A 1 121 ? -8.448 -9.380 2.687 1.00 91.25 121 LEU A C 1
ATOM 934 O O . LEU A 1 121 ? -9.055 -8.469 3.236 1.00 91.25 121 LEU A O 1
ATOM 938 N N . PHE A 1 122 ? -7.341 -9.916 3.197 1.00 90.94 122 PHE A N 1
ATOM 939 C CA . PHE A 1 122 ? -6.721 -9.417 4.416 1.00 90.94 122 PHE A CA 1
ATOM 940 C C . PHE A 1 122 ? -6.308 -7.946 4.285 1.00 90.94 122 PHE A C 1
ATOM 942 O O . PHE A 1 122 ? -6.647 -7.138 5.144 1.00 90.94 122 PHE A O 1
ATOM 949 N N . LEU A 1 123 ? -5.620 -7.575 3.200 1.00 91.62 123 LEU A N 1
ATOM 950 C CA . LEU A 1 123 ? -5.211 -6.187 2.976 1.00 91.62 123 LEU A CA 1
ATOM 951 C C . LEU A 1 123 ? -6.409 -5.251 2.782 1.00 91.62 123 LEU A C 1
ATOM 953 O O . LEU A 1 123 ? -6.386 -4.132 3.288 1.00 91.62 123 LEU A O 1
ATOM 957 N N . ASP A 1 124 ? -7.460 -5.704 2.098 1.00 93.31 124 ASP A N 1
ATOM 958 C CA . ASP A 1 124 ? -8.697 -4.935 1.942 1.00 93.31 124 ASP A CA 1
ATOM 959 C C . ASP A 1 124 ? -9.387 -4.693 3.294 1.00 93.31 124 ASP A C 1
ATOM 961 O O . ASP A 1 124 ? -9.759 -3.565 3.625 1.00 93.31 124 ASP A O 1
ATOM 965 N N . PHE A 1 125 ? -9.450 -5.729 4.134 1.00 93.25 125 PHE A N 1
ATOM 966 C CA . PHE A 1 125 ? -9.953 -5.616 5.499 1.00 93.25 125 PHE A CA 1
ATOM 967 C C . PHE A 1 125 ? -9.130 -4.630 6.336 1.00 93.25 125 PHE A C 1
ATOM 969 O O . PHE A 1 125 ? -9.711 -3.763 6.985 1.00 93.25 125 PHE A O 1
ATOM 976 N N . VAL A 1 126 ? -7.796 -4.712 6.296 1.00 93.75 126 VAL A N 1
ATOM 977 C CA . VAL A 1 126 ? -6.909 -3.784 7.021 1.00 93.75 126 VAL A CA 1
ATOM 978 C C . VAL A 1 126 ? -7.123 -2.346 6.555 1.00 93.75 126 VAL A C 1
ATOM 980 O O . VAL A 1 126 ? -7.255 -1.455 7.390 1.00 93.75 126 VAL A O 1
ATOM 983 N N . ASN A 1 127 ? -7.222 -2.113 5.244 1.00 94.56 127 ASN A N 1
ATOM 984 C CA . ASN A 1 127 ? -7.493 -0.786 4.691 1.00 94.56 127 ASN A CA 1
ATOM 985 C C . ASN A 1 127 ? -8.845 -0.239 5.173 1.00 94.56 127 ASN A C 1
ATOM 987 O O . ASN A 1 127 ? -8.933 0.907 5.621 1.00 94.56 127 ASN A O 1
ATOM 991 N N . SER A 1 128 ? -9.893 -1.068 5.124 1.00 94.06 128 SER A N 1
ATOM 992 C CA . SER A 1 128 ? -11.222 -0.696 5.608 1.00 94.06 128 SER A CA 1
ATOM 993 C C . SER A 1 128 ? -11.200 -0.383 7.105 1.00 94.06 128 SER A C 1
ATOM 995 O O . SER A 1 128 ? -11.669 0.679 7.514 1.00 94.06 128 SER A O 1
ATOM 997 N N . LEU A 1 129 ? -10.590 -1.250 7.916 1.00 93.50 129 LEU A N 1
ATOM 998 C CA . LEU A 1 129 ? -10.481 -1.073 9.361 1.00 93.50 129 LEU A CA 1
ATOM 999 C C . LEU A 1 129 ? -9.716 0.205 9.710 1.00 93.50 129 LEU A C 1
ATOM 1001 O O . LEU A 1 129 ? -10.205 1.004 10.502 1.00 93.50 129 LEU A O 1
ATOM 1005 N N . TYR A 1 130 ? -8.559 0.430 9.090 1.00 93.12 130 TYR A N 1
ATOM 1006 C CA . TYR A 1 130 ? -7.742 1.618 9.321 1.00 93.12 130 TYR A CA 1
ATOM 1007 C C . TYR A 1 130 ? -8.507 2.906 8.990 1.00 93.12 130 TYR A C 1
ATOM 1009 O O . TYR A 1 130 ? -8.569 3.813 9.820 1.00 93.12 130 TYR A O 1
ATOM 1017 N N . SER A 1 131 ? -9.173 2.966 7.830 1.00 92.94 131 SER A N 1
ATOM 1018 C CA . SER A 1 131 ? -9.983 4.136 7.464 1.00 92.94 131 SER A CA 1
ATOM 1019 C C . SER A 1 131 ? -11.111 4.400 8.467 1.00 92.94 131 SER A C 1
ATOM 1021 O O . SER A 1 131 ? -11.294 5.537 8.903 1.00 92.94 131 SER A O 1
ATOM 1023 N N . LYS A 1 132 ? -11.809 3.347 8.915 1.00 91.88 132 LYS A N 1
ATOM 1024 C CA . LYS A 1 132 ? -12.866 3.459 9.925 1.00 91.88 132 LYS A CA 1
ATOM 1025 C C . LYS A 1 132 ? -12.332 3.982 11.250 1.00 91.88 132 LYS A C 1
ATOM 1027 O O . LYS A 1 132 ? -12.891 4.939 11.773 1.00 91.88 132 LYS A O 1
ATOM 1032 N N . VAL A 1 133 ? -11.234 3.415 11.749 1.00 91.44 133 VAL A N 1
ATOM 1033 C CA . VAL A 1 133 ? -10.597 3.839 13.005 1.00 91.44 133 VAL A CA 1
ATOM 1034 C C . VAL A 1 133 ? -10.252 5.326 12.967 1.00 91.44 133 VAL A C 1
ATOM 1036 O O . VAL A 1 133 ? -10.579 6.043 13.908 1.00 91.44 133 VAL A O 1
ATOM 1039 N N . LEU A 1 134 ? -9.667 5.816 11.871 1.00 89.88 134 LEU A N 1
ATOM 1040 C CA . LEU A 1 134 ? -9.335 7.235 11.736 1.00 89.88 134 LEU A CA 1
ATOM 1041 C C . LEU A 1 134 ? -10.576 8.133 11.689 1.00 89.88 134 LEU A C 1
ATOM 1043 O O . LEU A 1 134 ? -10.642 9.114 12.422 1.00 89.88 134 LEU A O 1
ATOM 1047 N N . THR A 1 135 ? -11.593 7.784 10.897 1.00 89.38 135 THR A N 1
ATOM 1048 C CA . THR A 1 135 ? -12.842 8.577 10.835 1.00 89.38 135 THR A CA 1
ATOM 1049 C C . THR A 1 135 ? -13.663 8.547 12.132 1.00 89.38 135 THR A C 1
ATOM 1051 O O . THR A 1 135 ? -14.450 9.458 12.396 1.00 89.38 135 THR A O 1
ATOM 1054 N N . GLN A 1 136 ? -13.494 7.508 12.955 1.00 88.31 136 GLN A N 1
ATOM 1055 C CA . GLN A 1 136 ? -14.144 7.354 14.261 1.00 88.31 136 GLN A CA 1
ATOM 1056 C C . GLN A 1 136 ? -13.258 7.825 15.426 1.00 88.31 136 GLN A C 1
ATOM 1058 O O . GLN A 1 136 ? -13.683 7.778 16.579 1.00 88.31 136 GLN A O 1
ATOM 1063 N N . THR A 1 137 ? -12.040 8.301 15.158 1.00 84.38 137 THR A N 1
ATOM 1064 C CA . THR A 1 137 ? -11.156 8.843 16.197 1.00 84.38 137 THR A CA 1
ATOM 1065 C C . THR A 1 137 ? -11.798 10.080 16.833 1.00 84.38 137 THR A C 1
ATOM 1067 O O . THR A 1 137 ? -12.339 10.932 16.131 1.00 84.38 137 THR A O 1
ATOM 1070 N N . GLY A 1 138 ? -11.788 10.160 18.169 1.00 77.62 138 GLY A N 1
ATOM 1071 C CA . GLY A 1 138 ? -12.504 11.207 18.911 1.00 77.62 138 GLY A CA 1
ATOM 1072 C C . GLY A 1 138 ? -14.033 11.040 18.942 1.00 77.62 138 GLY A C 1
ATOM 1073 O O . GLY A 1 138 ? -14.734 11.916 19.445 1.00 77.62 138 GLY A O 1
ATOM 1074 N N . ARG A 1 139 ? -14.559 9.925 18.417 1.00 82.75 139 ARG A N 1
ATOM 1075 C CA . ARG A 1 139 ? -15.980 9.545 18.429 1.00 82.75 139 ARG A CA 1
ATOM 1076 C C . ARG A 1 139 ? -16.144 8.153 19.064 1.00 82.75 139 ARG A C 1
ATOM 1078 O O . ARG A 1 139 ? -15.244 7.650 19.734 1.00 82.75 139 ARG A O 1
ATOM 1085 N N . ASP A 1 140 ? -17.313 7.539 18.886 1.00 82.62 140 ASP A N 1
ATOM 1086 C CA . ASP A 1 140 ? -17.582 6.182 19.367 1.00 82.62 140 ASP A CA 1
ATOM 1087 C C . ASP A 1 140 ? -16.839 5.128 18.524 1.00 82.62 140 ASP A C 1
ATOM 1089 O O . ASP A 1 140 ? -17.107 4.951 17.336 1.00 82.62 140 ASP A O 1
ATOM 1093 N N . LEU A 1 141 ? -15.917 4.407 19.166 1.00 84.44 141 LEU A N 1
ATOM 1094 C CA . LEU A 1 141 ? -15.112 3.331 18.579 1.00 84.44 141 LEU A CA 1
ATOM 1095 C C . LEU A 1 141 ? -15.705 1.942 18.852 1.00 84.44 141 LEU A C 1
ATOM 1097 O O . LEU A 1 141 ? -15.027 0.931 18.668 1.00 84.44 141 LEU A O 1
ATOM 1101 N N . SER A 1 142 ? -16.957 1.847 19.309 1.00 84.62 142 SER A N 1
ATOM 1102 C CA . SER A 1 142 ? -17.592 0.569 19.651 1.00 84.62 142 SER A CA 1
ATOM 1103 C C . SER A 1 142 ? -17.645 -0.425 18.488 1.00 84.62 142 SER A C 1
ATOM 1105 O O . SER A 1 142 ? -17.510 -1.625 18.724 1.00 84.62 142 SER A O 1
ATOM 1107 N N . GLU A 1 143 ? -17.755 0.050 17.244 1.00 86.00 143 GLU A N 1
ATOM 1108 C CA . GLU A 1 143 ? -17.800 -0.812 16.055 1.00 86.00 143 GLU A CA 1
ATOM 1109 C C . GLU A 1 143 ? -16.459 -1.489 15.741 1.00 86.00 143 GLU A C 1
ATOM 1111 O O . GLU A 1 143 ? -16.420 -2.666 15.385 1.00 86.00 143 GLU A O 1
ATOM 1116 N N . VAL A 1 144 ? -15.352 -0.751 15.860 1.00 88.81 144 VAL A N 1
ATOM 1117 C CA . VAL A 1 144 ? -14.003 -1.230 15.503 1.00 88.81 144 VAL A CA 1
ATOM 1118 C C . VAL A 1 144 ? -13.192 -1.677 16.711 1.00 88.81 144 VAL A C 1
ATOM 1120 O O . VAL A 1 144 ? -12.171 -2.345 16.572 1.00 88.81 144 VAL A O 1
ATOM 1123 N N . GLY A 1 145 ? -13.641 -1.342 17.916 1.00 84.50 145 GLY A N 1
ATOM 1124 C CA . GLY A 1 145 ? -12.856 -1.491 19.130 1.00 84.50 145 GLY A CA 1
ATOM 1125 C C . GLY A 1 145 ? -12.604 -2.933 19.560 1.00 84.50 145 GLY A C 1
ATOM 1126 O O . GLY A 1 145 ? -11.757 -3.142 20.418 1.00 84.50 145 GLY A O 1
ATOM 1127 N N . ALA A 1 146 ? -13.287 -3.921 18.970 1.00 89.56 146 ALA A N 1
ATOM 1128 C CA . ALA A 1 146 ? -12.953 -5.337 19.144 1.00 89.56 146 ALA A CA 1
ATOM 1129 C C . ALA A 1 146 ? -11.640 -5.732 18.438 1.00 89.56 146 ALA A C 1
ATOM 1131 O O . ALA A 1 146 ? -11.004 -6.703 18.837 1.00 89.56 146 ALA A O 1
ATOM 1132 N N . TYR A 1 147 ? -11.237 -4.977 17.412 1.00 89.50 147 TYR A N 1
ATOM 1133 C CA . TYR A 1 147 ? -10.014 -5.199 16.634 1.00 89.50 147 TYR A CA 1
ATOM 1134 C C . TYR A 1 147 ? -8.828 -4.356 17.121 1.00 89.50 147 TYR A C 1
ATOM 1136 O O . TYR A 1 147 ? -7.725 -4.487 16.597 1.00 89.50 147 TYR A O 1
ATOM 1144 N N . LEU A 1 148 ? -9.049 -3.468 18.094 1.00 89.94 148 LEU A N 1
ATOM 1145 C CA . LEU A 1 148 ? -8.030 -2.570 18.626 1.00 89.94 148 LEU A CA 1
ATOM 1146 C C . LEU A 1 148 ? -7.471 -3.105 19.941 1.00 89.94 148 LEU A C 1
ATOM 1148 O O . LEU A 1 148 ? -8.205 -3.619 20.788 1.00 89.94 148 LEU A O 1
ATOM 1152 N N . ASP A 1 149 ? -6.173 -2.900 20.151 1.00 90.56 149 ASP A N 1
ATOM 1153 C CA . ASP A 1 149 ? -5.584 -3.091 21.472 1.00 90.56 149 ASP A CA 1
ATOM 1154 C C . ASP A 1 149 ? -6.235 -2.145 22.497 1.00 90.56 149 ASP A C 1
ATOM 1156 O O . ASP A 1 149 ? -6.571 -0.996 22.191 1.00 90.56 149 ASP A O 1
ATOM 1160 N N . LYS A 1 150 ? -6.386 -2.614 23.741 1.00 87.44 150 LYS A N 1
ATOM 1161 C CA . LYS A 1 150 ? -7.048 -1.857 24.817 1.00 87.44 150 LYS A CA 1
ATOM 1162 C C . LYS A 1 150 ? -6.372 -0.510 25.078 1.00 87.44 150 LYS A C 1
ATOM 1164 O O . LYS A 1 150 ? -7.062 0.474 25.335 1.00 87.44 150 LYS A O 1
ATOM 1169 N N . GLY A 1 151 ? -5.039 -0.460 25.013 1.00 86.00 151 GLY A N 1
ATOM 1170 C CA . GLY A 1 151 ? -4.271 0.764 25.219 1.00 86.00 151 GLY A CA 1
ATOM 1171 C C . GLY A 1 151 ? -4.427 1.745 24.061 1.00 86.00 151 GLY A C 1
ATOM 1172 O O . GLY A 1 151 ? -4.569 2.944 24.289 1.00 86.00 151 GLY A O 1
ATOM 1173 N N . LEU A 1 152 ? -4.458 1.243 22.823 1.00 84.94 152 LEU A N 1
ATOM 1174 C CA . LEU A 1 152 ? -4.710 2.070 21.642 1.00 84.94 152 LEU A CA 1
ATOM 1175 C C . LEU A 1 152 ? -6.126 2.653 21.669 1.00 84.94 152 LEU A C 1
ATOM 1177 O O . LEU A 1 152 ? -6.296 3.854 21.474 1.00 84.94 152 LEU A O 1
ATOM 1181 N N . ARG A 1 153 ? -7.128 1.826 21.981 1.00 85.81 153 ARG A N 1
ATOM 1182 C CA . ARG A 1 153 ? -8.524 2.255 22.096 1.00 85.81 153 ARG A CA 1
ATOM 1183 C C . ARG A 1 153 ? -8.684 3.394 23.104 1.00 85.81 153 ARG A C 1
ATOM 1185 O O . ARG A 1 153 ? -9.243 4.426 22.754 1.00 85.81 153 ARG A O 1
ATOM 1192 N N . ALA A 1 154 ? -8.121 3.249 24.305 1.00 84.75 154 ALA A N 1
ATOM 1193 C CA . ALA A 1 154 ? -8.204 4.281 25.340 1.00 84.75 154 ALA A CA 1
ATOM 1194 C C . ALA A 1 154 ? -7.601 5.630 24.898 1.00 84.75 154 ALA A C 1
ATOM 1196 O O . ALA A 1 154 ? -8.121 6.681 25.260 1.00 84.75 154 ALA A O 1
ATOM 1197 N N . ARG A 1 155 ? -6.527 5.612 24.095 1.00 83.81 155 ARG A N 1
ATOM 1198 C CA . ARG A 1 155 ? -5.880 6.829 23.566 1.00 83.81 155 ARG A CA 1
ATOM 1199 C C . ARG A 1 155 ? -6.667 7.489 22.435 1.00 83.81 155 ARG A C 1
ATOM 1201 O O . ARG A 1 155 ? -6.633 8.704 22.294 1.00 83.81 155 ARG A O 1
ATOM 1208 N N . LEU A 1 156 ? -7.358 6.702 21.615 1.00 84.44 156 LEU A N 1
ATOM 1209 C CA . LEU A 1 156 ? -8.212 7.239 20.554 1.00 84.44 156 LEU A CA 1
ATOM 1210 C C . LEU A 1 156 ? -9.526 7.803 21.120 1.00 84.44 156 LEU A C 1
ATOM 1212 O O . LEU A 1 156 ? -10.029 8.806 20.616 1.00 84.44 156 LEU A O 1
ATOM 1216 N N . GLU A 1 157 ? -10.047 7.195 22.191 1.00 82.19 157 GLU A N 1
ATOM 1217 C CA . GLU A 1 157 ? -11.223 7.676 22.929 1.00 82.19 157 GLU A CA 1
ATOM 1218 C C . GLU A 1 157 ? -10.915 8.914 23.789 1.00 82.19 157 GLU A C 1
ATOM 1220 O O . GLU A 1 157 ? -11.805 9.730 24.014 1.00 82.19 157 GLU A O 1
ATOM 1225 N N . SER A 1 158 ? -9.667 9.108 24.241 1.00 80.25 158 SER A N 1
ATOM 1226 C CA . SER A 1 158 ? -9.292 10.281 25.047 1.00 80.25 158 SER A CA 1
ATOM 1227 C C . SER A 1 158 ? -9.310 11.605 24.273 1.00 80.25 158 SER A C 1
ATOM 1229 O O . SER A 1 158 ? -9.140 12.657 24.886 1.00 80.25 158 SER A O 1
ATOM 1231 N N . GLY A 1 159 ? -9.527 11.576 22.952 1.00 69.31 159 GLY A N 1
ATOM 1232 C CA . GLY A 1 159 ? -9.795 12.773 22.151 1.00 69.31 159 GLY A CA 1
ATOM 1233 C C . GLY A 1 159 ? -8.588 13.688 21.933 1.00 69.31 159 GLY A C 1
ATOM 1234 O O . GLY A 1 159 ? -8.763 14.856 21.605 1.00 69.31 159 GLY A O 1
ATOM 1235 N N . GLU A 1 160 ? -7.358 13.185 22.085 1.00 67.06 160 GLU A N 1
ATOM 1236 C CA . GLU A 1 160 ? -6.142 13.969 21.796 1.00 67.06 160 GLU A CA 1
ATOM 1237 C C . GLU A 1 160 ? -5.953 14.257 20.292 1.00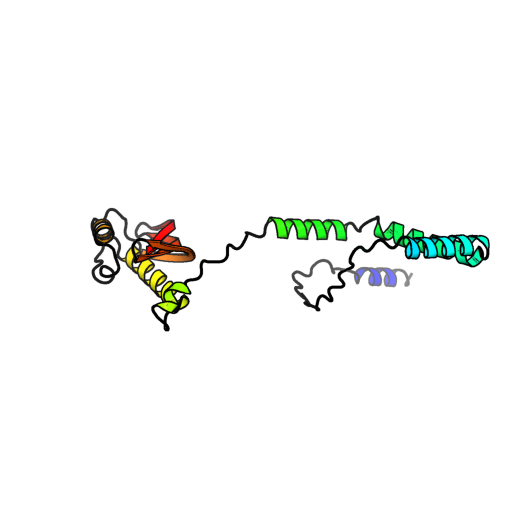 67.06 160 GLU A C 1
ATOM 1239 O O . GLU A 1 160 ? -5.066 15.019 19.913 1.00 67.06 160 GLU A O 1
ATOM 1244 N N . SER A 1 161 ? -6.765 13.649 19.421 1.00 67.75 161 SER A N 1
ATOM 1245 C CA . SER A 1 161 ? -6.706 13.819 17.967 1.00 67.75 161 SER A CA 1
ATOM 1246 C C . SER A 1 161 ? -7.945 14.533 17.431 1.00 67.75 161 SER A C 1
ATOM 1248 O O . SER A 1 161 ? -9.069 14.202 17.800 1.00 67.75 161 SER A O 1
ATOM 1250 N N . GLU A 1 162 ? -7.721 15.501 16.539 1.00 73.81 162 GLU A N 1
ATOM 1251 C CA . GLU A 1 162 ? -8.780 16.175 15.780 1.00 73.81 162 GLU A CA 1
ATOM 1252 C C . GLU A 1 162 ? -9.539 15.179 14.888 1.00 73.81 162 GLU A C 1
ATOM 1254 O O . GLU A 1 162 ? -8.944 14.244 14.343 1.00 73.81 162 GLU A O 1
ATOM 1259 N N . GLY A 1 163 ? -10.843 15.410 14.711 1.00 79.88 163 GLY A N 1
ATOM 1260 C CA . GLY A 1 163 ? -11.696 14.601 13.843 1.00 79.88 163 GLY A CA 1
ATOM 1261 C C . GLY A 1 163 ? -11.238 14.618 12.380 1.00 79.88 163 GLY A C 1
ATOM 1262 O O . GLY A 1 163 ? -10.831 15.654 11.841 1.00 79.88 163 GLY A O 1
ATOM 1263 N N . VAL A 1 164 ? -11.313 13.452 11.738 1.00 86.88 164 VAL A N 1
ATOM 1264 C CA . VAL A 1 164 ? -10.972 13.252 10.323 1.00 86.88 164 VAL A CA 1
ATOM 1265 C C . VAL A 1 164 ? -12.255 13.021 9.524 1.00 86.88 164 VAL A C 1
ATOM 1267 O O . VAL A 1 164 ? -13.013 12.099 9.827 1.00 86.88 164 VAL A O 1
ATOM 1270 N N . ASP A 1 165 ? -12.476 13.831 8.487 1.00 87.44 165 ASP A N 1
ATOM 1271 C CA . ASP A 1 165 ? -13.657 13.755 7.614 1.00 87.44 165 ASP A CA 1
ATOM 1272 C C . ASP A 1 165 ? -13.451 12.800 6.440 1.00 87.44 165 ASP A C 1
ATOM 1274 O O . ASP A 1 165 ? -14.361 12.064 6.057 1.00 87.44 165 ASP A O 1
ATOM 1278 N N . ALA A 1 166 ? -12.246 12.794 5.867 1.00 88.94 166 ALA A N 1
ATOM 1279 C CA . ALA A 1 166 ? -11.919 11.951 4.727 1.00 88.94 166 ALA A CA 1
ATOM 1280 C C . ALA A 1 166 ? -10.533 11.323 4.863 1.00 88.94 166 ALA A C 1
ATOM 1282 O O . ALA A 1 166 ? -9.576 11.949 5.318 1.00 88.94 166 ALA A O 1
ATOM 1283 N N . VAL A 1 167 ? -10.432 10.072 4.418 1.00 93.12 167 VAL A N 1
ATOM 1284 C CA . VAL A 1 167 ? -9.209 9.269 4.444 1.00 93.12 167 VAL A CA 1
ATOM 1285 C C . VAL A 1 167 ? -8.975 8.716 3.045 1.00 93.12 167 VAL A C 1
ATOM 1287 O O . VAL A 1 167 ? -9.814 7.990 2.513 1.00 93.12 167 VAL A O 1
ATOM 1290 N N . ILE A 1 168 ? -7.830 9.040 2.449 1.00 92.81 168 ILE A N 1
ATOM 1291 C CA . ILE A 1 168 ? -7.402 8.509 1.153 1.00 92.81 168 ILE A CA 1
ATOM 1292 C C . ILE A 1 168 ? -6.121 7.711 1.366 1.00 92.81 168 ILE A C 1
ATOM 1294 O O . ILE A 1 168 ? -5.057 8.279 1.607 1.00 92.81 168 ILE A O 1
ATOM 1298 N N . ILE A 1 169 ? -6.219 6.390 1.244 1.00 93.19 169 ILE A N 1
ATOM 1299 C CA . ILE A 1 169 ? -5.064 5.493 1.326 1.00 93.19 169 ILE A CA 1
ATOM 1300 C C . ILE A 1 169 ? -4.365 5.496 -0.035 1.00 93.19 169 ILE A C 1
ATOM 1302 O O . ILE A 1 169 ? -4.941 5.086 -1.042 1.00 93.19 169 ILE A O 1
ATOM 1306 N N . GLY A 1 170 ? -3.127 5.983 -0.069 1.00 90.00 170 GLY A N 1
ATOM 1307 C CA . GLY A 1 170 ? -2.299 6.025 -1.271 1.00 90.00 170 GLY A CA 1
ATOM 1308 C C . GLY A 1 170 ? -1.561 4.712 -1.508 1.00 90.00 170 GLY A C 1
ATOM 1309 O O . GLY A 1 170 ? -1.550 4.198 -2.629 1.00 90.00 170 GLY A O 1
ATOM 1310 N N . SER A 1 171 ? -0.952 4.145 -0.463 1.00 90.56 171 SER A N 1
ATOM 1311 C CA . SER A 1 171 ? -0.284 2.849 -0.568 1.00 90.56 171 SER A CA 1
ATOM 1312 C C . SER A 1 171 ? -0.289 2.061 0.741 1.00 90.56 171 SER A C 1
ATOM 1314 O O . SER A 1 171 ? -0.247 2.630 1.828 1.00 90.56 171 SER A O 1
ATOM 1316 N N . THR A 1 172 ? -0.312 0.732 0.608 1.00 91.44 172 THR A N 1
ATOM 1317 C CA . THR A 1 172 ? -0.208 -0.222 1.720 1.00 91.44 172 THR A CA 1
ATOM 1318 C C . THR A 1 172 ? 0.935 -1.179 1.418 1.00 91.44 172 THR A C 1
ATOM 1320 O O . THR A 1 172 ? 0.923 -1.871 0.395 1.00 91.44 172 THR A O 1
ATOM 1323 N N . ARG A 1 173 ? 1.949 -1.219 2.285 1.00 89.81 173 ARG A N 1
ATOM 1324 C CA . ARG A 1 173 ? 3.153 -2.035 2.098 1.00 89.81 173 ARG A CA 1
ATOM 1325 C C . ARG A 1 173 ? 3.340 -3.000 3.255 1.00 89.81 173 ARG A C 1
ATOM 1327 O O . ARG A 1 173 ? 3.429 -2.598 4.407 1.00 89.81 173 ARG A O 1
ATOM 1334 N N . LEU A 1 174 ? 3.490 -4.279 2.932 1.00 89.69 174 LEU A N 1
ATOM 1335 C CA . LEU A 1 174 ? 3.948 -5.284 3.887 1.00 89.69 174 LEU A CA 1
ATOM 1336 C C . LEU A 1 174 ? 5.450 -5.089 4.131 1.00 89.69 174 LEU A C 1
ATOM 1338 O O . LEU A 1 174 ? 6.246 -5.183 3.195 1.00 89.69 174 LEU A O 1
ATOM 1342 N N . LEU A 1 175 ? 5.837 -4.815 5.376 1.00 89.50 175 LEU A N 1
ATOM 1343 C CA . LEU A 1 175 ? 7.232 -4.592 5.758 1.00 89.50 175 LEU A CA 1
ATOM 1344 C C . LEU A 1 175 ? 7.907 -5.888 6.204 1.00 89.50 175 LEU A C 1
ATOM 1346 O O . LEU A 1 175 ? 8.997 -6.220 5.7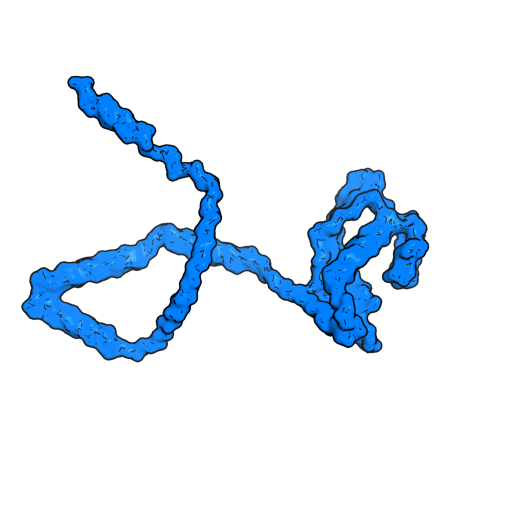32 1.00 89.50 175 LEU A O 1
ATOM 1350 N N . ALA A 1 176 ? 7.268 -6.616 7.119 1.00 86.38 176 ALA A N 1
ATOM 1351 C CA . ALA A 1 176 ? 7.804 -7.843 7.689 1.00 86.38 176 ALA A CA 1
ATOM 1352 C C . ALA A 1 176 ? 6.690 -8.733 8.244 1.00 86.38 176 ALA A C 1
ATOM 1354 O O . ALA A 1 176 ? 5.639 -8.255 8.659 1.00 86.38 176 ALA A O 1
ATOM 1355 N N . VAL A 1 177 ? 6.966 -10.032 8.298 1.00 87.06 177 VAL A N 1
ATOM 1356 C CA . VAL A 1 177 ? 6.211 -10.989 9.109 1.00 87.06 177 VAL A CA 1
ATOM 1357 C C . VAL A 1 177 ? 7.175 -11.495 10.165 1.00 87.06 177 VAL A C 1
ATOM 1359 O O . VAL A 1 177 ? 8.258 -11.985 9.831 1.00 87.06 177 VAL A O 1
ATOM 1362 N N . ARG A 1 178 ? 6.827 -11.326 11.435 1.00 87.44 178 ARG A N 1
ATOM 1363 C CA . ARG A 1 178 ? 7.624 -11.792 12.568 1.00 87.44 178 ARG A CA 1
ATOM 1364 C C . ARG A 1 178 ? 6.835 -12.846 13.314 1.00 87.44 178 ARG A C 1
ATOM 1366 O O . ARG A 1 178 ? 5.613 -12.834 13.337 1.00 87.44 178 ARG A O 1
ATOM 1373 N N . ARG A 1 179 ? 7.553 -13.756 13.952 1.00 82.62 179 ARG A N 1
ATOM 1374 C CA . ARG A 1 179 ? 6.965 -14.711 14.881 1.00 82.62 179 ARG A CA 1
ATOM 1375 C C . ARG A 1 179 ? 7.734 -14.602 16.181 1.00 82.62 179 ARG A C 1
ATOM 1377 O O . ARG A 1 179 ? 8.935 -14.866 16.205 1.00 82.62 179 ARG A O 1
ATOM 1384 N N . GLN A 1 180 ? 7.058 -14.185 17.243 1.00 79.69 180 GLN A N 1
ATOM 1385 C CA . GLN A 1 180 ? 7.665 -14.020 18.557 1.00 79.69 180 GLN A CA 1
ATOM 1386 C C . GLN A 1 180 ? 6.782 -14.683 19.609 1.00 79.69 180 GLN A C 1
ATOM 1388 O O . GLN A 1 180 ? 5.586 -14.432 19.676 1.00 79.69 180 GLN A O 1
ATOM 1393 N N . ALA A 1 181 ? 7.381 -15.557 20.423 1.00 78.94 181 ALA A N 1
ATOM 1394 C CA . ALA A 1 181 ? 6.699 -16.244 21.524 1.00 78.94 181 ALA A CA 1
ATOM 1395 C C . ALA A 1 181 ? 5.402 -16.992 21.126 1.00 78.94 181 ALA A C 1
ATOM 1397 O O . ALA A 1 181 ? 4.488 -17.118 21.933 1.00 78.94 181 ALA A O 1
ATOM 1398 N N . GLY A 1 182 ? 5.324 -17.503 19.891 1.00 78.56 182 GLY A N 1
ATOM 1399 C CA . GLY A 1 182 ? 4.152 -18.231 19.383 1.00 78.56 182 GLY A CA 1
ATOM 1400 C C . GLY A 1 182 ? 3.044 -17.348 18.801 1.00 78.56 182 GLY A C 1
ATOM 1401 O O . GLY A 1 182 ? 2.085 -17.892 18.267 1.00 78.56 182 GLY A O 1
ATOM 1402 N N . VAL A 1 183 ? 3.198 -16.023 18.845 1.00 81.38 183 VAL A N 1
ATOM 1403 C CA . VAL A 1 183 ? 2.316 -15.060 18.175 1.00 81.38 183 VAL A CA 1
ATOM 1404 C C . VAL A 1 183 ? 2.945 -14.657 16.844 1.00 81.38 183 VAL A C 1
ATOM 1406 O O . VAL A 1 183 ? 4.154 -14.403 16.763 1.00 81.38 183 VAL A O 1
ATOM 1409 N N . GLU A 1 184 ? 2.139 -14.639 15.788 1.00 86.38 184 GLU A N 1
ATOM 1410 C CA . GLU A 1 184 ? 2.538 -14.132 14.478 1.00 86.38 184 GLU A CA 1
ATOM 1411 C C . GLU A 1 184 ? 2.169 -12.663 14.390 1.00 86.38 184 GLU A C 1
ATOM 1413 O O . GLU A 1 184 ? 1.034 -12.304 14.662 1.00 86.38 184 GLU A O 1
ATOM 1418 N N . SER A 1 185 ? 3.118 -11.814 14.009 1.00 88.31 185 SER A N 1
ATOM 1419 C CA . SER A 1 185 ? 2.861 -10.398 13.823 1.00 88.31 185 SER A CA 1
ATOM 1420 C C . SER A 1 185 ? 3.208 -9.942 12.414 1.00 88.31 185 SER A C 1
ATOM 1422 O O . SER A 1 185 ? 4.244 -10.312 11.855 1.00 88.31 185 SER A O 1
ATOM 1424 N N . VAL A 1 186 ? 2.352 -9.107 11.837 1.00 90.38 186 VAL A N 1
ATOM 1425 C CA . VAL A 1 186 ? 2.526 -8.547 10.497 1.00 90.38 186 VAL A CA 1
ATOM 1426 C C . VAL A 1 186 ? 2.738 -7.045 10.617 1.00 90.38 186 VAL A C 1
ATOM 1428 O O . VAL A 1 186 ? 1.866 -6.326 11.098 1.00 90.38 186 VAL A O 1
ATOM 1431 N N . ASP A 1 187 ? 3.900 -6.582 10.165 1.00 91.69 187 ASP A N 1
ATOM 1432 C CA . ASP A 1 187 ? 4.250 -5.166 10.111 1.00 91.69 187 ASP A CA 1
ATOM 1433 C C . ASP A 1 187 ? 3.812 -4.592 8.756 1.00 91.69 187 ASP A C 1
ATOM 1435 O O . ASP A 1 187 ? 4.234 -5.076 7.697 1.00 91.69 187 ASP A O 1
ATOM 1439 N N . ILE A 1 188 ? 2.995 -3.542 8.787 1.00 92.75 188 ILE A N 1
ATOM 1440 C CA . ILE A 1 188 ? 2.429 -2.871 7.612 1.00 92.75 188 ILE A CA 1
ATOM 1441 C C . ILE A 1 188 ? 2.747 -1.379 7.677 1.00 92.75 188 ILE A C 1
ATOM 1443 O O . ILE A 1 188 ? 2.624 -0.759 8.726 1.00 92.75 188 ILE A O 1
ATOM 1447 N N . GLU A 1 189 ? 3.147 -0.794 6.554 1.00 94.19 189 GLU A N 1
ATOM 1448 C CA . GLU A 1 189 ? 3.261 0.653 6.368 1.00 94.19 189 GLU A CA 1
ATOM 1449 C C . GLU A 1 189 ? 2.102 1.148 5.504 1.00 94.19 189 GLU A C 1
ATOM 1451 O O . GLU A 1 189 ? 1.804 0.544 4.469 1.00 94.19 189 GLU A O 1
ATOM 1456 N N . MET A 1 190 ? 1.454 2.231 5.922 1.00 93.50 190 MET A N 1
ATOM 1457 C CA . MET A 1 190 ? 0.349 2.854 5.201 1.00 93.50 190 MET A CA 1
ATOM 1458 C C . MET A 1 190 ? 0.672 4.318 4.928 1.00 93.50 190 MET A C 1
ATOM 1460 O O . MET A 1 190 ? 0.977 5.075 5.844 1.00 93.50 190 MET A O 1
ATOM 1464 N N . GLU A 1 191 ? 0.610 4.706 3.659 1.00 95.19 191 GLU A N 1
ATOM 1465 C CA . GLU A 1 191 ? 0.733 6.094 3.218 1.00 95.19 191 GLU A CA 1
ATOM 1466 C C . GLU A 1 191 ? -0.672 6.641 2.963 1.00 95.19 191 GLU A C 1
ATOM 1468 O O . GLU A 1 191 ? -1.398 6.123 2.108 1.00 95.19 191 GLU A O 1
ATOM 1473 N N . THR A 1 192 ? -1.050 7.693 3.685 1.00 94.69 192 THR A N 1
ATOM 1474 C CA . THR A 1 192 ? -2.430 8.179 3.734 1.00 94.69 192 THR A CA 1
ATOM 1475 C C . THR A 1 192 ? -2.478 9.700 3.650 1.00 94.69 192 THR A C 1
ATOM 1477 O O . THR A 1 192 ? -1.700 10.394 4.297 1.00 94.69 192 THR A O 1
ATOM 1480 N N . ASN A 1 193 ? -3.428 10.228 2.881 1.00 93.81 193 ASN A N 1
ATOM 1481 C CA . ASN A 1 193 ? -3.839 11.626 2.951 1.00 93.81 193 ASN A CA 1
ATOM 1482 C C . ASN A 1 193 ? -5.125 11.729 3.771 1.00 93.81 193 ASN A C 1
ATOM 1484 O O . ASN A 1 193 ? -6.112 11.053 3.474 1.00 93.81 193 ASN A O 1
ATOM 1488 N N . LEU A 1 194 ? -5.108 12.574 4.792 1.00 92.75 194 LEU A N 1
ATOM 1489 C CA . LEU A 1 194 ? -6.227 12.839 5.686 1.00 92.75 194 LEU A CA 1
ATOM 1490 C C . LEU A 1 194 ? -6.750 14.243 5.422 1.00 92.75 194 LEU A C 1
ATOM 1492 O O . LEU A 1 194 ? -5.946 15.164 5.321 1.00 92.75 194 LEU A O 1
ATOM 1496 N N . SER A 1 195 ? -8.066 14.409 5.380 1.00 91.06 195 SER A N 1
ATOM 1497 C CA . SER A 1 195 ? -8.709 15.724 5.398 1.00 91.06 195 SER A CA 1
ATOM 1498 C C . SER A 1 195 ? -9.461 15.883 6.713 1.00 91.06 195 SER A C 1
ATOM 1500 O O . SER A 1 195 ? -10.247 15.008 7.095 1.00 91.06 195 SER A O 1
ATOM 1502 N N . ARG A 1 196 ? -9.161 16.951 7.451 1.00 87.62 196 ARG A N 1
ATOM 1503 C CA . ARG A 1 196 ? -9.721 17.221 8.783 1.00 87.62 196 ARG A CA 1
ATOM 1504 C C . ARG A 1 196 ? -10.915 18.163 8.713 1.00 87.62 196 ARG A C 1
ATOM 1506 O O . ARG A 1 196 ? -11.012 18.974 7.797 1.00 87.62 196 ARG A O 1
ATOM 1513 N N . GLU A 1 197 ? -11.747 18.140 9.754 1.00 81.19 197 GLU A N 1
ATOM 1514 C CA . GLU A 1 197 ? -12.923 19.024 9.888 1.00 81.19 197 GLU A CA 1
ATOM 1515 C C . GLU A 1 197 ? -12.570 20.525 9.818 1.00 81.19 197 GLU A C 1
ATOM 1517 O O . GLU A 1 197 ? -13.373 21.350 9.386 1.00 81.19 197 GLU A O 1
ATOM 1522 N N . ASN A 1 198 ? -11.346 20.906 10.203 1.00 82.25 198 ASN A N 1
ATOM 1523 C CA . ASN A 1 198 ? -10.856 22.286 10.097 1.00 82.25 198 ASN A CA 1
ATOM 1524 C C . ASN A 1 198 ? -10.431 22.693 8.665 1.00 82.25 198 ASN A C 1
ATOM 1526 O O . ASN A 1 198 ? -9.980 23.822 8.465 1.00 82.25 198 ASN A O 1
ATOM 1530 N N . GLY A 1 199 ? -10.560 21.794 7.682 1.00 81.69 199 GLY A N 1
ATOM 1531 C CA . GLY A 1 199 ? -10.183 22.003 6.282 1.00 81.69 199 GLY A CA 1
ATOM 1532 C C . GLY A 1 199 ? -8.688 21.843 5.987 1.00 81.69 199 GLY A C 1
ATOM 1533 O O . GLY A 1 199 ? -8.246 22.217 4.902 1.00 81.69 199 GLY A O 1
ATOM 1534 N N . SER A 1 200 ? -7.895 21.336 6.938 1.00 87.25 200 SER A N 1
ATOM 1535 C CA . SER A 1 200 ? -6.482 21.020 6.708 1.00 87.25 200 SER A CA 1
ATOM 1536 C C . SER A 1 200 ? -6.298 19.610 6.153 1.00 87.25 200 SER A C 1
ATOM 1538 O O . SER A 1 200 ? -6.893 18.647 6.645 1.00 87.25 200 SER A O 1
ATOM 1540 N N . ASP A 1 201 ? -5.420 19.499 5.157 1.00 90.12 201 ASP A N 1
ATOM 1541 C CA . ASP A 1 201 ? -4.995 18.220 4.602 1.00 90.12 201 ASP A CA 1
ATOM 1542 C C . ASP A 1 201 ? -3.636 17.822 5.191 1.00 90.12 201 ASP A C 1
ATOM 1544 O O . ASP A 1 201 ? -2.693 18.619 5.228 1.00 90.12 201 ASP A O 1
ATOM 1548 N N . LEU A 1 202 ? -3.526 16.576 5.647 1.00 90.12 202 LEU A N 1
ATOM 1549 C CA . LEU A 1 202 ? -2.315 16.022 6.239 1.00 90.12 202 LEU A CA 1
ATOM 1550 C C . LEU A 1 202 ? -1.897 14.744 5.517 1.00 90.12 202 LEU A C 1
ATOM 1552 O O . LEU A 1 202 ? -2.663 13.788 5.428 1.00 90.12 202 LEU A O 1
ATOM 1556 N N . TYR A 1 203 ? -0.641 14.702 5.082 1.00 92.56 203 TYR A N 1
ATOM 1557 C CA . TYR A 1 203 ? -0.009 13.471 4.623 1.00 92.56 203 TYR A CA 1
ATOM 1558 C C . TYR A 1 203 ? 0.638 12.741 5.802 1.00 92.56 203 TYR A C 1
ATOM 1560 O O . TYR A 1 203 ? 1.461 13.317 6.520 1.00 92.56 203 TYR A O 1
ATOM 1568 N N . VAL A 1 204 ? 0.278 11.474 5.991 1.00 91.12 204 VAL A N 1
ATOM 1569 C CA . VAL A 1 204 ? 0.736 10.623 7.091 1.00 91.12 204 VAL A CA 1
ATOM 1570 C C . VAL A 1 204 ? 1.316 9.330 6.533 1.00 91.12 204 VAL A C 1
ATOM 1572 O O . VAL A 1 204 ? 0.778 8.741 5.597 1.00 91.12 204 VAL A O 1
ATOM 1575 N N . VAL A 1 205 ? 2.421 8.884 7.128 1.00 93.56 205 VAL A N 1
ATOM 1576 C CA . VAL A 1 205 ? 2.995 7.560 6.880 1.00 93.56 205 VAL A CA 1
ATOM 1577 C C . VAL A 1 205 ? 3.007 6.806 8.199 1.00 93.56 205 VAL A C 1
ATOM 1579 O O . VAL A 1 205 ? 3.844 7.075 9.062 1.00 93.56 205 VAL A O 1
ATOM 1582 N N . ASP A 1 206 ? 2.074 5.875 8.346 1.00 91.88 206 ASP A N 1
ATOM 1583 C CA . ASP A 1 206 ? 1.893 5.096 9.565 1.00 91.88 206 ASP A CA 1
ATOM 1584 C C . ASP A 1 206 ? 2.517 3.715 9.448 1.00 91.88 206 ASP A C 1
ATOM 1586 O O . ASP A 1 206 ? 2.537 3.099 8.382 1.00 91.88 206 ASP A O 1
ATOM 1590 N N . ARG A 1 207 ? 3.001 3.201 10.581 1.00 93.31 207 ARG A N 1
ATOM 1591 C CA . ARG A 1 207 ? 3.462 1.818 10.714 1.00 93.31 207 ARG A CA 1
ATOM 1592 C C . ARG A 1 207 ? 2.630 1.101 11.758 1.00 93.31 207 ARG A C 1
ATOM 1594 O O . ARG A 1 207 ? 2.592 1.503 12.917 1.00 93.31 207 ARG A O 1
ATOM 1601 N N . LEU A 1 208 ? 1.981 0.036 11.319 1.00 91.88 208 LEU A N 1
ATOM 1602 C CA . LEU A 1 208 ? 1.055 -0.776 12.085 1.00 91.88 208 LEU A CA 1
ATOM 1603 C C . LEU A 1 208 ? 1.669 -2.158 12.302 1.00 91.88 208 LEU A C 1
ATOM 1605 O O . LEU A 1 208 ? 2.282 -2.718 11.393 1.00 91.88 208 LEU A O 1
ATOM 1609 N N . THR A 1 209 ? 1.459 -2.718 13.487 1.00 90.88 209 THR A N 1
ATOM 1610 C CA . THR A 1 209 ? 1.805 -4.107 13.796 1.00 90.88 209 THR A CA 1
ATOM 1611 C C . THR A 1 209 ? 0.516 -4.824 14.166 1.00 90.88 209 THR A C 1
ATOM 1613 O O . THR A 1 209 ? -0.136 -4.469 15.145 1.00 90.88 209 THR A O 1
ATOM 1616 N N . LEU A 1 210 ? 0.148 -5.814 13.362 1.00 88.75 210 LEU A N 1
ATOM 1617 C CA . LEU A 1 210 ? -1.016 -6.676 13.567 1.00 88.75 210 LEU A CA 1
ATOM 1618 C C . LEU A 1 210 ? -0.545 -7.962 14.246 1.00 88.75 210 LEU A C 1
ATOM 1620 O O . LEU A 1 210 ? 0.531 -8.436 13.891 1.00 88.75 210 LEU A O 1
ATOM 1624 N N . GLN A 1 211 ? -1.303 -8.494 15.206 1.00 84.94 211 GLN A N 1
ATOM 1625 C CA . GLN A 1 211 ? -0.987 -9.707 15.979 1.00 84.94 211 GLN A CA 1
ATOM 1626 C C . GLN A 1 211 ? -2.165 -10.679 15.983 1.00 84.94 211 GLN A C 1
ATOM 1628 O O . GLN A 1 211 ? -3.308 -10.192 15.822 1.00 84.94 211 GLN A O 1
#

Radius of gyration: 34.55 Å; chains: 1; bounding box: 69×54×92 Å

Sequence (211 aa):
MTRLWTLLWLTALSLPVLARVGGGESYSGGGSSHSGGGGGDGGAIGFILELLIRLIFYYPQIGIPLLIFCAVIYYTKIKGSHVDRQFRQLQNWSAANSVERRRPPSLTELTKHDPNFSTTLFLD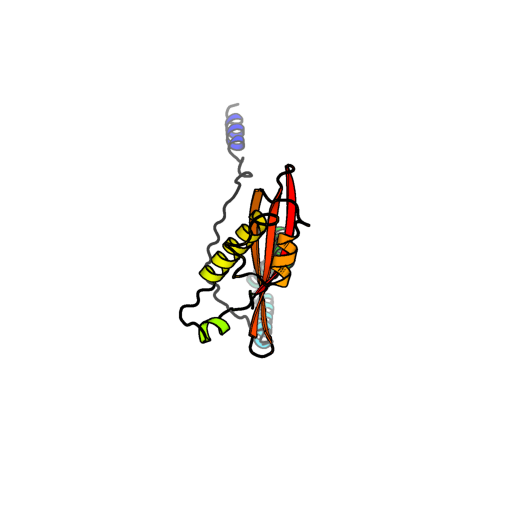FVNSLYSKVLTQTGRDLSEVGAYLDKGLRARLESGESEGVDAVIIGSTRLLAVRRQAGVESVDIEMETNLSRENGSDLYVVDRLTLQ

pLDDT: mean 74.21, std 16.43, range [34.97, 95.19]

Foldseek 3Di:
DPVVVVVVVVVVPDDPPPDDDDDDDPDCDDDPPPPPPPDDDVPVVVVVVVVLVVCCVPPVVPSVVVVVVVVVVVVVVVPPDPVNVVVVVVVVVCVVPPPPPDDADDPVVVCVVPVPDDPVVVVVVVVVLVFVLQQCQCHDCVVNVVQDDPVVVVVSVVNPDAHWDDKDWPDKGFDDWDADPNDIKTKIWTWIWTQGPVRDIDTDIDIDIHD